Protein AF-A0A968LP96-F1 (afdb_monomer_lite)

Foldseek 3Di:
DDDPPDPCDPVNVVVVVVPDDDQDDDLQDLVSLLVVVVVCVVVVDLEEEAEPPDPLVSLLSNLVSCQVNVVCDDPRHHAAYEDEDDCDQDPVSNVVSVVSNVVRHDPVRYHYDDCLCVDPVLVCLLCVQPVDPVRVVCLFPVNFQAKEWAFEALADCVPVVVVCVSRPQCNPPVVGNVLSSQLSSPFDQFDDDDDDDDDSCDPVSSVVRSVVSVVPDDDQDPVNDLQQDDDDFDDWDDAPNDTDHGDDDPDDDDDHDDDDDDDDPGHHYHYYYYYSDNDGDTDMDGHD

Structure (mmCIF, N/CA/C/O backbone):
data_AF-A0A968LP96-F1
#
_entry.id   AF-A0A968LP96-F1
#
loop_
_atom_site.group_PDB
_atom_site.id
_atom_site.type_symbol
_atom_site.label_atom_id
_atom_site.label_alt_id
_atom_site.label_comp_id
_atom_site.label_asym_id
_atom_site.label_entity_id
_atom_site.label_seq_id
_atom_site.pdbx_PDB_ins_code
_atom_site.Cartn_x
_atom_site.Cartn_y
_atom_site.Cartn_z
_atom_site.occupancy
_atom_site.B_iso_or_equiv
_atom_site.auth_seq_id
_atom_site.auth_comp_id
_atom_site.auth_asym_id
_atom_site.auth_atom_id
_atom_site.pdbx_PDB_model_num
ATOM 1 N N . MET A 1 1 ? 4.519 -20.368 3.847 1.00 37.91 1 MET A N 1
ATOM 2 C CA . MET A 1 1 ? 3.596 -21.287 4.554 1.00 37.91 1 MET A CA 1
ATOM 3 C C . MET A 1 1 ? 2.823 -22.065 3.505 1.00 37.91 1 MET A C 1
ATOM 5 O O . MET A 1 1 ? 2.395 -21.424 2.551 1.00 37.91 1 MET A O 1
ATOM 9 N N . PRO A 1 2 ? 2.669 -23.393 3.615 1.00 41.22 2 PRO A N 1
ATOM 10 C CA . PRO A 1 2 ? 1.796 -24.120 2.701 1.00 41.22 2 PRO A CA 1
ATOM 11 C C . PRO A 1 2 ? 0.366 -23.595 2.875 1.00 41.22 2 PRO A C 1
ATOM 13 O O . PRO A 1 2 ? -0.134 -23.517 3.996 1.00 41.22 2 PRO A O 1
ATOM 16 N N . THR A 1 3 ? -0.275 -23.187 1.781 1.00 50.75 3 THR A N 1
ATOM 17 C CA . THR A 1 3 ? -1.728 -22.988 1.746 1.00 50.75 3 THR A CA 1
ATOM 18 C C . THR A 1 3 ? -2.387 -24.278 2.224 1.00 50.75 3 THR A C 1
ATOM 20 O O . THR A 1 3 ? -2.044 -25.329 1.676 1.00 50.75 3 THR A O 1
ATOM 23 N N . PRO A 1 4 ? -3.296 -24.240 3.213 1.00 57.41 4 PRO A N 1
ATOM 24 C CA . PRO A 1 4 ? -4.050 -25.423 3.596 1.00 57.41 4 PRO A CA 1
ATOM 25 C C . PRO A 1 4 ? -4.780 -25.944 2.356 1.00 57.41 4 PRO A C 1
ATOM 27 O O . PRO A 1 4 ? -5.625 -25.259 1.788 1.00 57.41 4 PRO A O 1
ATOM 30 N N . THR A 1 5 ? -4.382 -27.120 1.878 1.00 59.44 5 THR A N 1
ATOM 31 C CA . THR A 1 5 ? -5.016 -27.819 0.750 1.00 59.44 5 THR A CA 1
ATOM 32 C C . THR A 1 5 ? -6.184 -28.689 1.201 1.00 59.44 5 THR A C 1
ATOM 34 O O . THR A 1 5 ? -6.841 -29.311 0.369 1.00 59.44 5 THR A O 1
ATOM 37 N N . SER A 1 6 ? -6.428 -28.765 2.509 1.00 68.94 6 SER A N 1
ATOM 38 C CA . SER A 1 6 ? -7.567 -29.477 3.072 1.00 68.94 6 SER A CA 1
ATOM 39 C C . SER A 1 6 ? -8.850 -28.690 2.790 1.00 68.94 6 SER A C 1
ATOM 41 O O . SER A 1 6 ? -8.848 -27.466 2.956 1.00 68.94 6 SER A O 1
ATOM 43 N N . PRO A 1 7 ? -9.936 -29.349 2.351 1.00 73.88 7 PRO A N 1
ATOM 44 C CA . PRO A 1 7 ? -11.237 -28.700 2.258 1.00 73.88 7 PRO A CA 1
ATOM 45 C C . PRO A 1 7 ? -11.616 -28.117 3.623 1.00 73.88 7 PRO A C 1
ATOM 47 O O . PRO A 1 7 ? -11.327 -28.718 4.655 1.00 73.88 7 PRO A O 1
ATOM 50 N N . LEU A 1 8 ? -12.218 -26.928 3.610 1.00 76.25 8 LEU A N 1
ATOM 51 C CA . LEU A 1 8 ? -12.694 -26.246 4.812 1.00 76.25 8 LEU A CA 1
ATOM 52 C C . LEU A 1 8 ? -13.736 -27.152 5.478 1.00 76.25 8 LEU A C 1
ATOM 54 O O . LEU A 1 8 ? -14.782 -27.413 4.885 1.00 76.25 8 LEU A O 1
ATOM 58 N N . GLU A 1 9 ? -13.420 -27.690 6.654 1.00 86.81 9 GLU A N 1
ATOM 59 C CA . GLU A 1 9 ? -14.331 -28.577 7.373 1.00 86.81 9 GLU A CA 1
ATOM 60 C C . GLU A 1 9 ? -15.517 -27.771 7.923 1.00 86.81 9 GLU A C 1
ATOM 62 O O . GLU A 1 9 ? -15.365 -26.615 8.330 1.00 86.81 9 GLU A O 1
ATOM 67 N N . ASP A 1 10 ? -16.705 -28.377 7.986 1.00 88.06 10 ASP A N 1
ATOM 68 C CA . ASP A 1 10 ? -17.911 -27.697 8.482 1.00 88.06 10 ASP A CA 1
ATOM 69 C C . ASP A 1 10 ? -17.725 -27.169 9.916 1.00 88.06 10 ASP A C 1
ATOM 71 O O . ASP A 1 10 ? -18.209 -26.091 10.263 1.00 88.06 10 ASP A O 1
ATOM 75 N N . ALA A 1 11 ? -16.967 -27.893 10.746 1.00 90.06 11 ALA A N 1
ATOM 76 C CA . ALA A 1 11 ? -16.632 -27.475 12.104 1.00 90.06 11 ALA A CA 1
ATOM 77 C C . ALA A 1 11 ? -15.765 -26.202 12.132 1.00 90.06 11 ALA A C 1
ATOM 79 O O . ALA A 1 11 ? -16.018 -25.302 12.940 1.00 90.06 11 ALA A O 1
ATOM 80 N N . ASP A 1 12 ? -14.787 -26.093 11.227 1.00 92.00 12 ASP A N 1
ATOM 81 C CA . ASP A 1 12 ? -13.942 -24.902 11.096 1.00 92.00 12 ASP A CA 1
ATOM 82 C C . ASP A 1 12 ? -14.759 -23.701 10.615 1.00 92.00 12 ASP A C 1
ATOM 84 O O . ASP A 1 12 ? -14.624 -22.595 11.150 1.00 92.00 12 ASP A O 1
ATOM 88 N N . TRP A 1 13 ? -15.660 -23.918 9.651 1.00 91.75 13 TRP A N 1
ATOM 89 C CA . TRP A 1 13 ? -16.566 -22.877 9.174 1.00 91.75 13 TRP A CA 1
ATOM 90 C C . TRP A 1 13 ? -17.523 -22.396 10.267 1.00 91.75 13 TRP A C 1
ATOM 92 O O . TRP A 1 13 ? -17.699 -21.188 10.445 1.00 91.75 13 TRP A O 1
ATOM 102 N N . HIS A 1 14 ? -18.124 -23.306 11.033 1.00 94.50 14 HIS A N 1
ATOM 103 C CA . HIS A 1 14 ? -18.999 -22.938 12.146 1.00 94.50 14 HIS A CA 1
ATOM 104 C C . HIS A 1 14 ? -18.255 -22.145 13.219 1.00 94.50 14 HIS A C 1
ATOM 106 O O . HIS A 1 14 ? -18.754 -21.119 13.686 1.00 94.50 14 HIS A O 1
ATOM 112 N N . ARG A 1 15 ? -17.028 -22.555 13.560 1.00 93.94 15 ARG A N 1
ATOM 113 C CA . ARG A 1 15 ? -16.187 -21.800 14.489 1.00 93.94 15 ARG A CA 1
ATOM 114 C C . ARG A 1 15 ? -15.898 -20.395 13.961 1.00 93.94 15 ARG A C 1
ATOM 116 O O . ARG A 1 15 ? -16.090 -19.435 14.698 1.00 93.94 15 ARG A O 1
ATOM 123 N N . PHE A 1 16 ? -15.473 -20.256 12.707 1.00 93.94 16 PHE A N 1
ATOM 124 C CA . PHE A 1 16 ? -15.159 -18.952 12.115 1.00 93.94 16 PHE A CA 1
ATOM 125 C C . PHE A 1 16 ? -16.386 -18.043 11.991 1.00 93.94 16 PHE A C 1
ATOM 127 O O . PHE A 1 16 ? -16.340 -16.890 12.410 1.00 93.94 16 PHE A O 1
ATOM 134 N N . SER A 1 17 ? -17.492 -18.559 11.457 1.00 95.31 17 SER A N 1
ATOM 135 C CA . SER A 1 17 ? -18.721 -17.783 11.260 1.00 95.31 17 SER A CA 1
ATOM 136 C C . SER A 1 17 ? -19.332 -17.297 12.573 1.00 95.31 17 SER A C 1
ATOM 138 O O . SER A 1 17 ? -19.899 -16.211 12.593 1.00 95.31 17 SER A O 1
ATOM 140 N N . SER A 1 18 ? -19.143 -18.023 13.683 1.00 94.12 18 SER A N 1
ATOM 141 C CA . SER A 1 18 ? -19.569 -17.560 15.012 1.00 94.12 18 SER A CA 1
ATOM 142 C C . SER A 1 18 ? -18.820 -16.317 15.518 1.00 94.12 18 SER A C 1
ATOM 144 O O . SER A 1 18 ? -19.294 -15.649 16.432 1.00 94.12 18 SER A O 1
ATOM 146 N N . LEU A 1 19 ? -17.665 -15.992 14.924 1.00 92.62 19 LEU A N 1
ATOM 147 C CA . LEU A 1 19 ? -16.887 -14.783 15.221 1.00 92.62 19 LEU A CA 1
ATOM 148 C C . LEU A 1 19 ? -17.315 -13.583 14.364 1.00 92.62 19 LEU A C 1
ATOM 150 O O . LEU A 1 19 ? -16.819 -12.476 14.575 1.00 92.62 19 LEU A O 1
ATOM 154 N N . LEU A 1 20 ? -18.178 -13.797 13.367 1.00 94.44 20 LEU A N 1
ATOM 155 C CA . LEU A 1 20 ? -18.646 -12.746 12.474 1.00 94.44 20 LEU A CA 1
ATOM 156 C C . LEU A 1 20 ? -19.886 -12.085 13.061 1.00 94.44 20 LEU A C 1
ATOM 158 O O . LEU A 1 20 ? -20.875 -12.740 13.380 1.00 94.44 20 LEU A O 1
ATOM 162 N N . ASP A 1 21 ? -19.846 -10.764 13.126 1.00 93.38 21 ASP A N 1
ATOM 163 C CA . ASP A 1 21 ? -20.968 -9.945 13.547 1.00 93.38 21 ASP A CA 1
ATOM 164 C C . ASP A 1 21 ? -21.103 -8.759 12.584 1.00 93.38 21 ASP A C 1
ATOM 166 O O . ASP A 1 21 ? -20.123 -8.284 12.004 1.00 93.38 21 ASP A O 1
ATOM 170 N N . TYR A 1 22 ? -22.332 -8.296 12.388 1.00 95.06 22 TYR A N 1
ATOM 171 C CA . TYR A 1 22 ? -22.654 -7.173 11.525 1.00 95.06 22 TYR A CA 1
ATOM 172 C C . TYR A 1 22 ? -23.125 -5.983 12.359 1.00 95.06 22 TYR A C 1
ATOM 174 O O . TYR A 1 22 ? -23.879 -6.106 13.326 1.00 95.06 22 TYR A O 1
ATOM 182 N N . HIS A 1 23 ? -22.676 -4.795 11.977 1.00 93.88 23 HIS A N 1
ATOM 183 C CA . HIS A 1 23 ? -23.134 -3.542 12.554 1.00 93.88 23 HIS A CA 1
ATOM 184 C C . HIS A 1 23 ? -23.410 -2.569 11.413 1.00 93.88 23 HIS A C 1
ATOM 186 O O . HIS A 1 23 ? -22.508 -2.237 10.644 1.00 93.88 23 HIS A O 1
ATOM 192 N N . ALA A 1 24 ? -24.671 -2.163 11.274 1.00 95.31 24 ALA A N 1
ATOM 193 C CA . ALA A 1 24 ? -25.047 -1.123 10.329 1.00 95.31 24 ALA A CA 1
ATOM 194 C C . ALA A 1 24 ? -24.527 0.222 10.844 1.00 95.31 24 ALA A C 1
ATOM 196 O O . ALA A 1 24 ? -24.703 0.532 12.019 1.00 95.31 24 ALA A O 1
ATOM 197 N N . LEU A 1 25 ? -23.886 0.992 9.970 1.00 94.19 25 LEU A N 1
ATOM 198 C CA . LEU A 1 25 ? -23.285 2.274 10.315 1.00 94.19 25 LEU A CA 1
ATOM 199 C C . LEU A 1 25 ? -23.323 3.202 9.101 1.00 94.19 25 LEU A C 1
ATOM 201 O O . LEU A 1 25 ? -22.893 2.812 8.011 1.00 94.19 25 LEU A O 1
ATOM 205 N N . ASP A 1 26 ? -23.807 4.427 9.297 1.00 94.31 26 ASP A N 1
ATOM 206 C CA . ASP A 1 26 ? -23.644 5.528 8.352 1.00 94.31 26 ASP A CA 1
ATOM 207 C C . ASP A 1 26 ? -22.390 6.340 8.711 1.00 94.31 26 ASP A C 1
ATOM 209 O O . ASP A 1 26 ? -22.242 6.853 9.820 1.00 94.31 26 ASP A O 1
ATOM 213 N N . PHE A 1 27 ? -21.474 6.500 7.752 1.00 92.56 27 PHE A N 1
ATOM 214 C CA . PHE A 1 27 ? -20.235 7.254 7.952 1.00 92.56 27 PHE A CA 1
ATOM 215 C C . PHE A 1 27 ? -20.474 8.727 8.326 1.00 92.56 27 PHE A C 1
ATOM 217 O O . PHE A 1 27 ? -19.620 9.345 8.961 1.00 92.56 27 PHE A O 1
ATOM 224 N N . GLY A 1 28 ? -21.616 9.304 7.941 1.00 90.44 28 GLY A N 1
ATOM 225 C CA . GLY A 1 28 ? -21.988 10.677 8.284 1.00 90.44 28 GLY A CA 1
ATOM 226 C C . GLY A 1 28 ? -22.572 10.848 9.689 1.00 90.44 28 GLY A C 1
ATOM 227 O O . GLY A 1 28 ? -22.661 11.979 10.166 1.00 90.44 28 GLY A O 1
ATOM 228 N N . ASN A 1 29 ? -22.955 9.761 10.363 1.00 93.06 29 ASN A N 1
ATOM 229 C CA . ASN A 1 29 ? -23.709 9.801 11.611 1.00 93.06 29 ASN A CA 1
ATOM 230 C C . ASN A 1 29 ? -22.814 9.503 12.825 1.00 93.06 29 ASN A C 1
ATOM 232 O O . ASN A 1 29 ? -22.389 8.371 13.039 1.00 93.06 29 ASN A O 1
ATOM 236 N N . ALA A 1 30 ? -22.550 10.513 13.656 1.00 91.25 30 ALA A N 1
ATOM 237 C CA . ALA A 1 30 ? -21.695 10.356 14.836 1.00 91.25 30 ALA A CA 1
ATOM 238 C C . ALA A 1 30 ? -22.283 9.382 15.876 1.00 91.25 30 ALA A C 1
ATOM 240 O O . ALA A 1 30 ? -21.533 8.667 16.541 1.00 91.25 30 ALA A O 1
ATOM 241 N N . GLN A 1 31 ? -23.613 9.315 15.999 1.00 94.69 31 GLN A N 1
ATOM 242 C CA . GLN A 1 31 ? -24.287 8.414 16.935 1.00 94.69 31 GLN A CA 1
ATOM 243 C C . GLN A 1 31 ? -24.038 6.937 16.594 1.00 94.69 31 GLN A C 1
ATOM 245 O O . GLN A 1 31 ? -23.938 6.117 17.508 1.00 94.69 31 GLN A O 1
ATOM 250 N N . ASP A 1 32 ? -23.869 6.603 15.313 1.00 96.19 32 ASP A N 1
ATOM 251 C CA . ASP A 1 32 ? -23.587 5.228 14.889 1.00 96.19 32 ASP A CA 1
ATOM 252 C C . ASP A 1 32 ? -22.179 4.790 15.323 1.00 96.19 32 ASP A C 1
ATOM 254 O O . ASP A 1 32 ? -21.982 3.654 15.748 1.00 96.19 32 ASP A O 1
ATOM 258 N N . PHE A 1 33 ? -21.194 5.697 15.313 1.00 96.00 33 PHE A N 1
ATOM 259 C CA . PHE A 1 33 ? -19.848 5.401 15.822 1.00 96.00 33 PHE A CA 1
ATOM 260 C C . PHE A 1 33 ? -19.813 5.261 17.348 1.00 96.00 33 PHE A C 1
ATOM 262 O O . PHE A 1 33 ? -19.090 4.408 17.865 1.00 96.00 33 PHE A O 1
ATOM 269 N N . ALA A 1 34 ? -20.619 6.038 18.074 1.00 94.56 34 ALA A N 1
ATOM 270 C CA . ALA A 1 34 ? -20.783 5.855 19.514 1.00 94.56 34 ALA A CA 1
ATOM 271 C C . ALA A 1 34 ? -21.418 4.487 19.836 1.00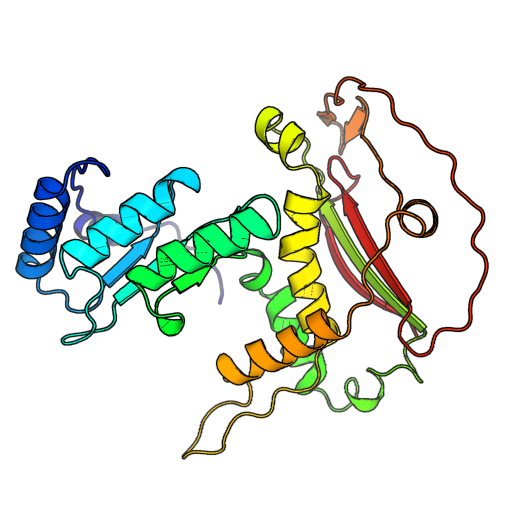 94.56 34 ALA A C 1
ATOM 273 O O . ALA A 1 34 ? -20.969 3.788 20.747 1.00 94.56 34 ALA A O 1
ATOM 274 N N . ALA A 1 35 ? -22.416 4.064 19.052 1.00 95.50 35 ALA A N 1
ATOM 275 C CA . ALA A 1 35 ? -23.015 2.737 19.172 1.00 95.50 35 ALA A CA 1
ATOM 276 C C . ALA A 1 35 ? -22.010 1.617 18.844 1.00 95.50 35 ALA A C 1
ATOM 278 O O . ALA A 1 35 ? -21.946 0.618 19.566 1.00 95.50 35 ALA A O 1
ATOM 279 N N . LEU A 1 36 ? -21.184 1.801 17.806 1.00 95.31 36 LEU A N 1
ATOM 280 C CA . LEU A 1 36 ? -20.093 0.885 17.472 1.00 95.31 36 LEU A CA 1
ATOM 281 C C . LEU A 1 36 ? -19.108 0.744 18.637 1.00 95.31 36 LEU A C 1
ATOM 283 O O . LEU A 1 36 ? -18.755 -0.378 18.995 1.00 95.31 36 LEU A O 1
ATOM 287 N N . ARG A 1 37 ? -18.700 1.856 19.261 1.00 93.69 37 ARG A N 1
ATOM 288 C CA . ARG A 1 37 ? -17.825 1.832 20.440 1.00 93.69 37 ARG A CA 1
ATOM 289 C C . ARG A 1 37 ? -18.426 1.021 21.580 1.00 93.69 37 ARG A C 1
ATOM 291 O O . ARG A 1 37 ? -17.773 0.100 22.061 1.00 93.69 37 ARG A O 1
ATOM 298 N N . GLY A 1 38 ? -19.676 1.299 21.948 1.00 93.75 38 GLY A N 1
ATOM 299 C CA . GLY A 1 38 ? -20.357 0.546 23.004 1.00 93.75 38 GLY A CA 1
ATOM 300 C C . GLY A 1 38 ? -20.425 -0.955 22.703 1.00 93.75 38 GLY A C 1
ATOM 301 O O . GLY A 1 38 ? -20.227 -1.779 23.594 1.00 93.75 38 GLY A O 1
ATOM 302 N N . LYS A 1 39 ? -20.630 -1.330 21.432 1.00 94.06 39 LYS A N 1
ATOM 303 C CA . LYS A 1 39 ? -20.607 -2.733 20.997 1.00 94.06 39 LYS A CA 1
ATOM 304 C C . LYS A 1 39 ? -19.219 -3.365 21.146 1.00 94.06 39 LYS A C 1
ATOM 306 O O . LYS A 1 39 ? -19.119 -4.475 21.661 1.00 94.06 39 LYS A O 1
ATOM 311 N N . LEU A 1 40 ? -18.157 -2.682 20.715 1.00 92.75 40 LEU A N 1
ATOM 312 C CA . LEU A 1 40 ? -16.781 -3.182 20.823 1.00 92.75 40 LEU A CA 1
ATOM 313 C C . LEU A 1 40 ? -16.339 -3.345 22.285 1.00 92.75 40 LEU A C 1
ATOM 315 O O . LEU A 1 40 ? -15.727 -4.357 22.628 1.00 92.75 40 LEU A O 1
ATOM 319 N N . GLU A 1 41 ? -16.696 -2.395 23.149 1.00 90.94 41 GLU A N 1
ATOM 320 C CA . GLU A 1 41 ? -16.421 -2.457 24.589 1.00 90.94 41 GLU A CA 1
ATOM 321 C C . GLU A 1 41 ? -17.187 -3.606 25.263 1.00 90.94 41 GLU A C 1
ATOM 323 O O . GLU A 1 41 ? -16.606 -4.346 26.055 1.00 90.94 41 GLU A O 1
ATOM 328 N N . ALA A 1 42 ? -18.456 -3.827 24.899 1.00 93.31 42 ALA A N 1
ATOM 329 C CA . ALA A 1 42 ? -19.253 -4.944 25.414 1.00 93.31 42 ALA A CA 1
ATOM 330 C C . ALA A 1 42 ? -18.693 -6.323 25.017 1.00 93.31 42 ALA A C 1
ATOM 332 O O . ALA A 1 42 ? -18.854 -7.290 25.761 1.00 93.31 42 ALA A O 1
ATOM 333 N N . LEU A 1 43 ? -18.015 -6.416 23.867 1.00 91.19 43 LEU A N 1
ATOM 334 C CA . LEU A 1 43 ? -17.300 -7.625 23.444 1.00 91.19 43 LEU A CA 1
ATOM 335 C C . LEU A 1 43 ? -15.983 -7.845 24.213 1.00 91.19 43 LEU A C 1
ATOM 337 O O . LEU A 1 43 ? -15.429 -8.941 24.166 1.00 91.19 43 LEU A O 1
ATOM 341 N N . GLY A 1 44 ? -15.474 -6.830 24.920 1.00 89.19 44 GLY A N 1
ATOM 342 C CA . GLY A 1 44 ? -14.281 -6.927 25.764 1.00 89.19 44 GLY A CA 1
ATOM 343 C C . GLY A 1 44 ? -12.947 -6.965 25.008 1.00 89.19 44 GLY A C 1
ATOM 344 O O . GLY A 1 44 ? -11.919 -7.296 25.600 1.00 89.19 44 GLY A O 1
ATOM 345 N N . PHE A 1 45 ? -12.927 -6.639 23.712 1.00 85.75 45 PHE A N 1
ATOM 346 C CA . PHE A 1 45 ? -11.690 -6.596 22.929 1.00 85.75 45 PHE A CA 1
ATOM 347 C C . PHE A 1 45 ? -10.968 -5.261 23.108 1.00 85.75 45 PHE A C 1
ATOM 349 O O . PHE A 1 45 ? -11.538 -4.207 22.848 1.00 85.75 45 PHE A O 1
ATOM 356 N N . GLN A 1 46 ? -9.689 -5.319 23.482 1.00 87.50 46 GLN A N 1
ATOM 357 C CA . GLN A 1 46 ? -8.843 -4.136 23.692 1.00 87.50 46 GLN A CA 1
ATOM 358 C C . GLN A 1 46 ? -8.032 -3.725 22.456 1.00 87.50 46 GLN A C 1
ATOM 360 O O . GLN A 1 46 ? -7.536 -2.608 22.393 1.00 87.50 46 GLN A O 1
ATOM 365 N N . ASN A 1 47 ? -7.869 -4.631 21.487 1.00 94.38 47 ASN A N 1
ATOM 366 C CA . ASN A 1 47 ? -7.112 -4.374 20.266 1.00 94.38 47 ASN A CA 1
ATOM 367 C C . ASN A 1 47 ? -8.065 -4.244 19.082 1.00 94.38 47 ASN A C 1
ATOM 369 O O . ASN A 1 47 ? -8.807 -5.189 18.793 1.00 94.38 47 ASN A O 1
ATOM 373 N N . TRP A 1 48 ? -8.003 -3.125 18.364 1.00 94.88 48 TRP A N 1
ATOM 374 C CA . TRP A 1 48 ? -8.883 -2.856 17.230 1.00 94.88 48 TRP A CA 1
ATOM 375 C C . TRP A 1 48 ? -8.101 -2.688 15.928 1.00 94.88 48 TRP A C 1
ATOM 377 O O . TRP A 1 48 ? -7.086 -1.992 15.848 1.00 94.88 48 TRP A O 1
ATOM 387 N N . LEU A 1 49 ? -8.600 -3.341 14.879 1.00 96.62 49 LEU A N 1
ATOM 388 C CA . LEU A 1 49 ? -8.080 -3.233 13.522 1.00 96.62 49 LEU A CA 1
ATOM 389 C C . LEU A 1 49 ? -9.219 -2.861 12.575 1.00 96.62 49 LEU A C 1
ATOM 391 O O . LEU A 1 49 ? -10.062 -3.691 12.241 1.00 96.62 49 LEU A O 1
ATOM 395 N N . PHE A 1 50 ? -9.221 -1.616 12.113 1.00 96.75 50 PHE A N 1
ATOM 396 C CA . PHE A 1 50 ? -10.219 -1.106 11.182 1.00 96.75 50 PHE A CA 1
ATOM 397 C C . PHE A 1 50 ? -9.734 -1.283 9.744 1.00 96.75 50 PHE A C 1
ATOM 399 O O . PHE A 1 50 ? -8.798 -0.612 9.322 1.00 96.75 50 PHE A O 1
ATOM 406 N N . TYR A 1 51 ? -10.363 -2.171 8.973 1.00 97.06 51 TYR A N 1
ATOM 407 C CA . TYR A 1 51 ? -10.065 -2.332 7.547 1.00 97.06 51 TYR A CA 1
ATOM 408 C C . TYR A 1 51 ? -11.032 -1.507 6.693 1.00 97.06 51 TYR A C 1
ATOM 410 O O . TYR A 1 51 ? -12.190 -1.876 6.496 1.00 97.06 51 TYR A O 1
ATOM 418 N N . CYS A 1 52 ? -10.553 -0.402 6.128 1.00 94.12 52 CYS A N 1
ATOM 419 C CA . CYS A 1 52 ? -11.348 0.496 5.298 1.00 94.12 52 CYS A CA 1
ATOM 420 C C . CYS A 1 52 ? -11.409 0.012 3.843 1.00 94.12 52 CYS A C 1
ATOM 422 O O . CYS A 1 52 ? -10.737 0.549 2.961 1.00 94.12 52 CYS A O 1
ATOM 424 N N . SER A 1 53 ? -12.263 -0.981 3.581 1.00 92.56 53 SER A N 1
ATOM 425 C CA . SER A 1 53 ? -12.575 -1.457 2.223 1.00 92.56 53 SER A CA 1
ATOM 426 C C . SER A 1 53 ? -13.667 -0.598 1.565 1.00 92.56 53 SER A C 1
ATOM 428 O O . SER A 1 53 ? -14.733 -1.076 1.181 1.00 92.56 53 SER A O 1
ATOM 430 N N . VAL A 1 54 ? -13.428 0.714 1.501 1.00 91.38 54 VAL A N 1
ATOM 431 C CA . VAL A 1 54 ? -14.374 1.726 0.999 1.00 91.38 54 VAL A CA 1
ATOM 432 C C . VAL A 1 54 ? -13.694 2.650 -0.018 1.00 91.38 54 VAL A C 1
ATOM 434 O O . VAL A 1 54 ? -12.463 2.666 -0.100 1.00 91.38 54 VAL A O 1
ATOM 437 N N . PRO A 1 55 ? -14.449 3.447 -0.801 1.00 88.31 55 PRO A N 1
ATOM 438 C CA . PRO A 1 55 ? -13.849 4.430 -1.694 1.00 88.31 55 PRO A CA 1
ATOM 439 C C . PRO A 1 55 ? -12.954 5.442 -0.944 1.00 88.31 55 PRO A C 1
ATOM 441 O O . PRO A 1 55 ? -13.329 5.899 0.137 1.00 88.31 55 PRO A O 1
ATOM 444 N N . PRO A 1 56 ? -11.821 5.883 -1.526 1.00 85.06 56 PRO A N 1
ATOM 445 C CA . PRO A 1 56 ? -10.852 6.752 -0.843 1.00 85.06 56 PRO A CA 1
ATOM 446 C C . PRO A 1 56 ? -11.395 8.101 -0.372 1.00 85.06 56 PRO A C 1
ATOM 448 O O . PRO A 1 56 ? -10.891 8.667 0.594 1.00 85.06 56 PRO A O 1
ATOM 451 N N . SER A 1 57 ? -12.429 8.624 -1.038 1.00 86.56 57 SER A N 1
ATOM 452 C CA . SER A 1 57 ? -13.099 9.871 -0.647 1.00 86.56 57 SER A CA 1
ATOM 453 C C . SER A 1 57 ? -13.738 9.795 0.741 1.00 86.56 57 SER A C 1
ATOM 455 O O . SER A 1 57 ? -14.014 10.828 1.339 1.00 86.56 57 SER A O 1
ATOM 457 N N . VAL A 1 58 ? -13.976 8.583 1.246 1.00 92.00 58 VAL A N 1
ATOM 458 C CA . VAL A 1 58 ? -14.631 8.324 2.530 1.00 92.00 58 VAL A CA 1
ATOM 459 C C . VAL A 1 58 ? -13.614 8.207 3.672 1.00 92.00 58 VAL A C 1
ATOM 46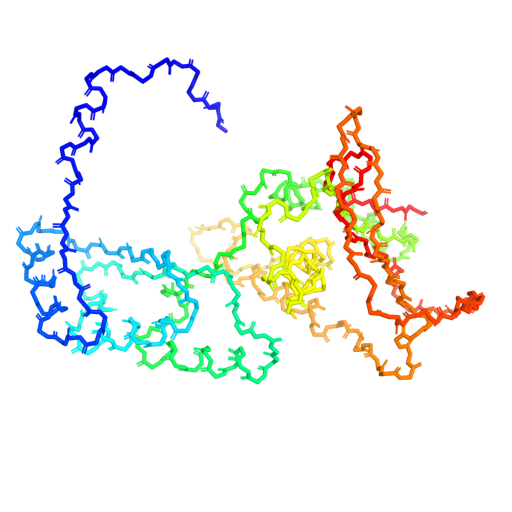1 O O . VAL A 1 58 ? -13.983 8.382 4.831 1.00 92.00 58 VAL A O 1
ATOM 464 N N . PHE A 1 59 ? -12.325 7.976 3.382 1.00 92.62 59 PHE A N 1
ATOM 465 C CA . PHE A 1 59 ? -11.305 7.793 4.423 1.00 92.62 59 PHE A CA 1
ATOM 466 C C . PHE A 1 59 ? -11.242 8.951 5.428 1.00 92.62 59 PHE A C 1
ATOM 468 O O . PHE A 1 59 ? -11.275 8.645 6.618 1.00 92.62 59 PHE A O 1
ATOM 475 N N . PRO A 1 60 ? -11.228 10.242 5.019 1.00 93.50 60 PRO A N 1
ATOM 476 C CA . PRO A 1 60 ? -11.174 11.346 5.978 1.00 93.50 60 PRO A CA 1
ATOM 477 C C . PRO A 1 60 ? -12.364 11.357 6.941 1.00 93.50 60 PRO A C 1
ATOM 479 O O . PRO A 1 60 ? -12.192 11.629 8.126 1.00 93.50 60 PRO A O 1
ATOM 482 N N . VAL A 1 61 ? -13.559 11.020 6.439 1.00 95.06 61 VAL A N 1
ATOM 483 C CA . VAL A 1 61 ? -14.791 10.961 7.238 1.00 95.06 61 VAL A CA 1
ATOM 484 C C . VAL A 1 61 ? -14.682 9.853 8.279 1.00 95.06 61 VAL A C 1
ATOM 486 O O . VAL A 1 61 ? -14.882 10.108 9.461 1.00 95.06 61 VAL A O 1
ATOM 489 N N . ILE A 1 62 ? -14.286 8.645 7.864 1.00 95.62 62 ILE A N 1
ATOM 490 C CA . ILE A 1 62 ? -14.120 7.512 8.782 1.00 95.62 62 ILE A CA 1
ATOM 491 C C . ILE A 1 62 ? -13.045 7.812 9.825 1.00 95.62 62 ILE A C 1
ATOM 493 O O . ILE A 1 62 ? -13.292 7.619 11.010 1.00 95.62 62 ILE A O 1
ATOM 497 N N . THR A 1 63 ? -11.871 8.314 9.426 1.00 95.75 63 THR A N 1
ATOM 498 C CA . THR A 1 63 ? -10.799 8.597 10.390 1.00 95.75 63 THR A CA 1
ATOM 499 C C . THR A 1 63 ? -11.198 9.663 11.399 1.00 95.75 63 THR A C 1
ATOM 501 O O . THR A 1 63 ? -10.908 9.503 12.582 1.00 95.75 63 THR A O 1
ATOM 504 N N . ALA A 1 64 ? -11.896 10.712 10.951 1.00 95.56 64 ALA A N 1
ATOM 505 C CA . ALA A 1 64 ? -12.372 11.772 11.828 1.00 95.56 64 ALA A CA 1
ATOM 506 C C . ALA A 1 64 ? -13.428 11.259 12.814 1.00 95.56 64 ALA A C 1
ATOM 508 O O . ALA A 1 64 ? -13.353 11.576 13.996 1.00 95.56 64 ALA A O 1
ATOM 509 N N . GLN A 1 65 ? -14.376 10.437 12.353 1.00 96.44 65 GLN A N 1
ATOM 510 C CA . GLN A 1 65 ? -15.410 9.862 13.214 1.00 96.44 65 GLN A CA 1
ATOM 511 C C . GLN A 1 65 ? -14.839 8.866 14.224 1.00 96.44 65 GLN A C 1
ATOM 513 O O . GLN A 1 65 ? -15.204 8.917 15.397 1.00 96.44 65 GLN A O 1
ATOM 518 N N . LEU A 1 66 ? -13.909 7.999 13.805 1.00 95.81 66 LEU A N 1
ATOM 519 C CA . LEU A 1 66 ? -13.202 7.104 14.723 1.00 95.81 66 LEU A CA 1
ATOM 520 C C . LEU A 1 66 ? -12.466 7.916 15.798 1.00 95.81 66 LEU A C 1
ATOM 522 O O . LEU A 1 66 ? -12.630 7.642 16.982 1.00 95.81 66 LEU A O 1
ATOM 526 N N . GLY A 1 67 ? -11.740 8.964 15.395 1.00 95.44 67 GLY A N 1
ATOM 527 C CA . GLY A 1 67 ? -11.053 9.863 16.323 1.00 95.44 67 GLY A CA 1
ATOM 528 C C . GLY A 1 67 ? -11.992 10.589 17.289 1.00 95.44 67 GLY A C 1
ATOM 529 O O . GLY A 1 67 ? -11.758 10.609 18.491 1.00 95.44 67 GLY A O 1
ATOM 530 N N . ALA A 1 68 ? -13.089 11.155 16.784 1.00 94.94 68 ALA A N 1
ATOM 531 C CA . ALA A 1 68 ? -14.058 11.895 17.594 1.00 94.94 68 ALA A CA 1
ATOM 532 C C . ALA A 1 68 ? -14.773 11.020 18.636 1.00 94.94 68 ALA A C 1
ATOM 534 O O . ALA A 1 68 ? -15.246 11.535 19.646 1.00 94.94 68 ALA A O 1
ATOM 535 N N . ASN A 1 69 ? -14.842 9.707 18.401 1.00 93.81 69 ASN A N 1
ATOM 536 C CA . ASN A 1 69 ? -15.468 8.747 19.305 1.00 93.81 69 ASN A CA 1
ATOM 537 C C . ASN A 1 69 ? -14.452 7.989 20.177 1.00 93.81 69 ASN A C 1
ATOM 539 O O . ASN A 1 69 ? -14.852 7.063 20.879 1.00 93.81 69 ASN A O 1
ATOM 543 N N . GLY A 1 70 ? -13.161 8.348 20.163 1.00 92.81 70 GLY A N 1
ATOM 544 C CA . GLY A 1 70 ? -12.106 7.651 20.921 1.00 92.81 70 GLY A CA 1
ATOM 545 C C . GLY A 1 70 ? -11.844 6.218 20.442 1.00 92.81 70 GLY A C 1
ATOM 546 O O . GLY A 1 70 ? -11.295 5.394 21.163 1.00 92.81 70 GLY A O 1
ATOM 547 N N . LEU A 1 71 ? -12.246 5.894 19.210 1.00 93.69 71 LEU A N 1
ATOM 548 C CA . LEU A 1 71 ? -11.980 4.608 18.556 1.00 93.69 71 LEU A CA 1
ATOM 549 C C . LEU A 1 71 ? -10.583 4.557 17.916 1.00 93.69 71 LEU A C 1
ATOM 551 O O . LEU A 1 71 ? -10.329 3.727 17.050 1.00 93.69 71 LEU A O 1
ATOM 555 N N . ASN A 1 72 ? -9.698 5.476 18.291 1.00 94.88 72 ASN A N 1
ATOM 556 C CA . ASN A 1 72 ? -8.293 5.579 17.895 1.00 94.88 72 ASN A CA 1
ATOM 557 C C . ASN A 1 72 ? -7.342 5.511 19.106 1.00 94.88 72 ASN A C 1
ATOM 559 O O . ASN A 1 72 ? -6.125 5.528 18.905 1.00 94.88 72 ASN A O 1
ATOM 563 N N . ASP A 1 73 ? -7.881 5.461 20.327 1.00 91.25 73 ASP A N 1
ATOM 564 C CA . ASP A 1 73 ? -7.105 5.458 21.564 1.00 91.25 73 ASP A CA 1
ATOM 565 C C . ASP A 1 73 ? -6.318 4.148 21.717 1.00 91.25 73 ASP A C 1
ATOM 567 O O . ASP A 1 73 ? -6.758 3.078 21.283 1.00 91.25 73 ASP A O 1
ATOM 571 N N . GLU A 1 74 ? -5.136 4.238 22.335 1.00 91.25 74 GLU A N 1
ATOM 572 C CA . GLU A 1 74 ? -4.254 3.088 22.590 1.00 91.25 74 GLU A CA 1
ATOM 573 C C . GLU A 1 74 ? -3.988 2.848 24.092 1.00 91.25 74 GLU A C 1
ATOM 575 O O . GLU A 1 74 ? -3.020 2.186 24.459 1.00 91.25 74 GLU A O 1
ATOM 580 N N . GLU A 1 75 ? -4.833 3.382 24.987 1.00 84.00 75 GLU A N 1
ATOM 581 C CA . GLU A 1 75 ? -4.648 3.256 26.447 1.00 84.00 75 GLU A CA 1
ATOM 582 C C . GLU A 1 75 ? -4.799 1.810 26.958 1.00 84.00 75 GLU A C 1
ATOM 584 O O . GLU A 1 75 ? -4.135 1.422 27.918 1.00 84.00 75 GLU A O 1
ATOM 589 N N . GLY A 1 76 ? -5.657 1.005 26.318 1.00 81.69 76 GLY A N 1
ATOM 590 C CA . GLY A 1 76 ? -5.930 -0.388 26.706 1.00 81.69 76 GLY A CA 1
ATOM 591 C C . GLY A 1 76 ? -5.335 -1.454 25.778 1.00 81.69 76 GLY A C 1
ATOM 592 O O . GLY A 1 76 ? -5.215 -2.610 26.176 1.00 81.69 76 GLY A O 1
ATOM 593 N N . GLY A 1 77 ? -4.961 -1.088 24.554 1.00 91.19 77 GLY A N 1
ATOM 594 C CA . GLY A 1 77 ? -4.481 -1.995 23.512 1.00 91.19 77 GLY A CA 1
ATOM 595 C C . GLY A 1 77 ? -4.163 -1.229 22.232 1.00 91.19 77 GLY A C 1
ATOM 596 O O . GLY A 1 77 ? -4.308 -0.014 22.189 1.00 91.19 77 GLY A O 1
ATOM 597 N N . TYR A 1 78 ? -3.688 -1.909 21.188 1.00 94.25 78 TYR A N 1
ATOM 598 C CA . TYR A 1 78 ? -3.361 -1.211 19.944 1.00 94.25 78 TYR A CA 1
ATOM 599 C C . TYR A 1 78 ? -4.617 -0.903 19.136 1.00 94.25 78 TYR A C 1
ATOM 601 O O . TYR A 1 78 ? -5.523 -1.733 19.020 1.00 94.25 78 TYR A O 1
ATOM 609 N N . THR A 1 79 ? -4.585 0.233 18.449 1.00 96.44 79 THR A N 1
ATOM 610 C CA . THR A 1 79 ? -5.621 0.604 17.493 1.00 96.44 79 THR A CA 1
ATOM 611 C C . THR A 1 79 ? -4.986 0.965 16.165 1.00 96.44 79 THR A C 1
ATOM 613 O O . THR A 1 79 ? -4.126 1.838 16.078 1.00 96.44 79 THR A O 1
ATOM 616 N N . ARG A 1 80 ? -5.384 0.261 15.103 1.00 97.06 80 ARG A N 1
ATOM 617 C CA . ARG A 1 80 ? -4.783 0.393 13.772 1.00 97.06 80 ARG A CA 1
ATOM 618 C C . ARG A 1 80 ? -5.848 0.519 12.702 1.00 97.06 80 ARG A C 1
ATOM 620 O O . ARG A 1 80 ? -6.902 -0.106 12.781 1.00 97.06 80 ARG A O 1
ATOM 627 N N . ILE A 1 81 ? -5.531 1.274 11.660 1.00 97.19 81 ILE A N 1
ATOM 628 C CA . ILE A 1 81 ? -6.386 1.458 10.494 1.00 97.19 81 ILE A CA 1
ATOM 629 C C . ILE A 1 81 ? -5.654 1.023 9.227 1.00 97.19 81 ILE A C 1
ATOM 631 O O . ILE A 1 81 ? -4.541 1.466 8.947 1.00 97.19 81 ILE A O 1
ATOM 635 N N . ILE A 1 82 ? -6.290 0.149 8.456 1.00 96.94 82 ILE A N 1
ATOM 636 C CA . ILE A 1 82 ? -5.840 -0.304 7.147 1.00 96.94 82 ILE A CA 1
ATOM 637 C C . ILE A 1 82 ? -6.625 0.451 6.080 1.00 96.94 82 ILE A C 1
ATOM 639 O O . ILE A 1 82 ? -7.853 0.438 6.076 1.00 96.94 82 ILE A O 1
ATOM 643 N N . VAL A 1 83 ? -5.912 1.076 5.151 1.00 95.00 83 VAL A N 1
ATOM 644 C CA . VAL A 1 83 ? -6.490 1.827 4.031 1.00 95.00 83 VAL A CA 1
ATOM 645 C C . VAL A 1 83 ? -5.946 1.304 2.706 1.00 95.00 83 VAL A C 1
ATOM 647 O O . VAL A 1 83 ? -4.779 0.916 2.607 1.00 95.00 83 VAL A O 1
ATOM 650 N N . GLU A 1 84 ? -6.799 1.296 1.685 1.00 92.19 84 GLU A N 1
ATOM 651 C CA . GLU A 1 84 ? -6.487 0.811 0.338 1.00 92.19 84 GLU A CA 1
ATOM 652 C C . GLU A 1 84 ? -6.141 1.940 -0.639 1.00 92.19 84 GLU A C 1
ATOM 654 O O . GLU A 1 84 ? -6.504 3.103 -0.450 1.00 92.19 84 GLU A O 1
ATOM 659 N N . LYS A 1 85 ? -5.452 1.592 -1.731 1.00 87.94 85 LYS A N 1
ATOM 660 C CA . LYS A 1 85 ? -5.183 2.536 -2.828 1.00 87.94 85 LYS A CA 1
ATOM 661 C C . LYS A 1 85 ? -6.488 2.948 -3.545 1.00 87.94 85 LYS A C 1
ATOM 663 O O . LYS A 1 85 ? -7.393 2.123 -3.669 1.00 87.94 85 LYS A O 1
ATOM 668 N N . PRO A 1 86 ? -6.562 4.149 -4.157 1.00 88.75 86 PRO A N 1
ATOM 669 C CA . PRO A 1 86 ? -5.512 5.169 -4.297 1.00 88.75 86 PRO A CA 1
ATOM 670 C C . PRO A 1 86 ? -5.353 6.131 -3.104 1.00 88.75 86 PRO A C 1
ATOM 672 O O . PRO A 1 86 ? -6.325 6.614 -2.534 1.00 88.75 86 PRO A O 1
ATOM 675 N N . PHE A 1 87 ? -4.101 6.507 -2.818 1.00 89.88 87 PHE A N 1
ATOM 676 C CA . PHE A 1 87 ? -3.727 7.507 -1.806 1.00 89.88 87 PHE A CA 1
ATOM 677 C C . PHE A 1 87 ? -3.592 8.898 -2.426 1.00 89.88 87 PHE A C 1
ATOM 679 O O . PHE A 1 87 ? -2.492 9.433 -2.572 1.00 89.88 87 PHE A O 1
ATOM 686 N N . GLY A 1 88 ? -4.724 9.457 -2.849 1.00 89.81 88 GLY A N 1
ATOM 687 C CA . GLY A 1 88 ? -4.748 10.645 -3.697 1.00 89.81 88 GLY A CA 1
ATOM 688 C C . GLY A 1 88 ? -4.405 10.333 -5.158 1.00 89.81 88 GLY A C 1
ATOM 689 O O . GLY A 1 88 ? -4.027 9.220 -5.527 1.00 89.81 88 GLY A O 1
ATOM 690 N N . VAL A 1 89 ? -4.571 11.333 -6.021 1.00 89.88 89 VAL A N 1
ATOM 691 C CA . VAL A 1 89 ? -4.376 11.217 -7.483 1.00 89.88 89 VAL A CA 1
ATOM 692 C C . VAL A 1 89 ? -3.183 12.033 -7.991 1.00 89.88 89 VAL A C 1
ATOM 694 O O . VAL A 1 89 ? -2.780 11.921 -9.154 1.00 89.88 89 VAL A O 1
ATOM 697 N N . ASN A 1 90 ? -2.621 12.864 -7.115 1.00 91.94 90 ASN A N 1
ATOM 698 C CA . ASN A 1 90 ? -1.442 13.697 -7.313 1.00 91.94 90 ASN A CA 1
ATOM 699 C C . ASN A 1 90 ? -0.808 14.023 -5.943 1.00 91.94 90 ASN A C 1
ATOM 701 O O . ASN A 1 90 ? -1.336 13.644 -4.900 1.00 91.94 90 ASN A O 1
ATOM 705 N N . LEU A 1 91 ? 0.320 14.738 -5.944 1.00 93.06 91 LEU A N 1
ATOM 706 C CA . LEU A 1 91 ? 1.044 15.085 -4.715 1.00 93.06 91 LEU A CA 1
ATOM 707 C C . LEU A 1 91 ? 0.205 15.911 -3.725 1.00 93.06 91 LEU A C 1
ATOM 709 O O . LEU A 1 91 ? 0.287 15.683 -2.523 1.00 93.06 91 LEU A O 1
ATOM 713 N N . GLU A 1 92 ? -0.576 16.869 -4.221 1.00 96.50 92 GLU A N 1
ATOM 714 C CA . GLU A 1 92 ? -1.387 17.769 -3.395 1.00 96.50 92 GLU A CA 1
ATOM 715 C C . GLU A 1 92 ? -2.492 17.006 -2.658 1.00 96.50 92 GLU A C 1
ATOM 717 O O . GLU A 1 92 ? -2.563 17.043 -1.434 1.00 96.50 92 GLU A O 1
ATOM 722 N N . THR A 1 93 ? -3.288 16.230 -3.394 1.00 94.38 93 THR A N 1
ATOM 723 C CA . THR A 1 93 ? -4.370 15.404 -2.835 1.00 94.38 93 THR A CA 1
ATOM 724 C C . THR A 1 93 ? -3.846 14.311 -1.906 1.00 94.38 93 THR A C 1
ATOM 726 O O . THR A 1 93 ? -4.466 14.042 -0.881 1.00 94.38 93 THR A O 1
ATOM 729 N N . ALA A 1 94 ? -2.686 13.718 -2.210 1.00 93.94 94 ALA A N 1
ATOM 730 C CA . ALA A 1 94 ? -2.039 12.750 -1.328 1.00 93.94 94 ALA A CA 1
ATOM 731 C C . ALA A 1 94 ? -1.609 13.390 0.001 1.00 93.94 94 ALA A C 1
ATOM 733 O O . ALA A 1 94 ? -1.832 12.812 1.062 1.00 93.94 94 ALA A O 1
ATOM 734 N N . ARG A 1 95 ? -1.026 14.598 -0.041 1.00 95.94 95 ARG A N 1
ATOM 735 C CA . ARG A 1 95 ? -0.658 15.355 1.165 1.00 95.94 95 ARG A CA 1
ATOM 736 C C . ARG A 1 95 ? -1.883 15.747 1.979 1.00 95.94 95 ARG A C 1
ATOM 738 O O . ARG A 1 95 ? -1.862 15.546 3.185 1.00 95.94 95 ARG A O 1
ATOM 745 N N . ALA A 1 96 ? -2.932 16.246 1.328 1.00 95.50 96 ALA A N 1
ATOM 746 C CA . ALA A 1 96 ? -4.179 16.606 1.992 1.00 95.50 96 ALA A CA 1
ATOM 747 C C . ALA A 1 96 ? -4.790 15.398 2.717 1.00 95.50 96 ALA A C 1
ATOM 749 O O . ALA A 1 96 ? -5.026 15.471 3.917 1.00 95.50 96 ALA A O 1
ATOM 750 N N . LEU A 1 97 ? -4.938 14.258 2.029 1.00 94.50 97 LEU A N 1
ATOM 751 C CA . LEU A 1 97 ? -5.423 13.017 2.641 1.00 94.50 97 LEU A CA 1
ATOM 752 C C . LEU A 1 97 ? -4.549 12.594 3.830 1.00 94.50 97 LEU A C 1
ATOM 754 O O . LEU A 1 97 ? -5.070 12.252 4.886 1.00 94.50 97 LEU A O 1
ATOM 758 N N . ASN A 1 98 ? -3.224 12.650 3.674 1.00 95.12 98 ASN A N 1
ATOM 759 C CA . ASN A 1 98 ? -2.297 12.295 4.742 1.00 95.12 98 ASN A CA 1
ATOM 760 C C . ASN A 1 98 ? -2.461 13.198 5.973 1.00 95.12 98 ASN A C 1
ATOM 762 O O . ASN A 1 98 ? -2.503 12.708 7.096 1.00 95.12 98 ASN A O 1
ATOM 766 N N . THR A 1 99 ? -2.571 14.510 5.763 1.00 96.38 99 THR A N 1
ATOM 767 C CA . THR A 1 99 ? -2.805 15.483 6.833 1.00 96.38 99 THR A CA 1
ATOM 768 C C . THR A 1 99 ? -4.134 15.234 7.537 1.00 96.38 99 THR A C 1
ATOM 770 O O . THR A 1 99 ? -4.159 15.258 8.762 1.00 96.38 99 THR A O 1
ATOM 773 N N . GLU A 1 100 ? -5.213 14.960 6.800 1.00 94.88 100 GLU A N 1
ATOM 774 C CA . GLU A 1 100 ? -6.523 14.668 7.394 1.00 94.88 100 GLU A CA 1
ATOM 775 C C . GLU A 1 100 ? -6.494 13.413 8.269 1.00 94.88 100 GLU A C 1
ATOM 777 O O . GLU A 1 100 ? -6.943 13.458 9.410 1.00 94.88 100 GLU A O 1
ATOM 782 N N . MET A 1 101 ? -5.897 12.319 7.787 1.00 95.06 101 MET A N 1
ATOM 783 C CA . MET A 1 101 ? -5.774 11.093 8.582 1.00 95.06 101 MET A CA 1
ATOM 784 C C . MET A 1 101 ? -4.969 11.318 9.870 1.00 95.06 101 MET A C 1
ATOM 786 O O . MET A 1 101 ? -5.329 10.797 10.926 1.00 95.06 101 MET A O 1
ATOM 790 N N . HIS A 1 102 ? -3.911 12.133 9.804 1.00 97.00 102 HIS A N 1
ATOM 791 C CA . HIS A 1 102 ? -3.065 12.437 10.959 1.00 97.00 102 HIS A CA 1
ATOM 792 C C . HIS A 1 102 ? -3.698 13.335 12.018 1.00 97.00 102 HIS A C 1
ATOM 794 O O . HIS A 1 102 ? -3.135 13.466 13.102 1.00 97.00 102 HIS A O 1
ATOM 800 N N . LYS A 1 103 ? -4.866 13.928 11.754 1.00 96.69 103 LYS A N 1
ATOM 801 C CA . LYS A 1 103 ? -5.626 14.618 12.805 1.00 96.69 103 LYS A CA 1
ATOM 802 C C . LYS A 1 103 ? -6.132 13.651 13.873 1.00 96.69 103 LYS A C 1
ATOM 804 O O . LYS A 1 103 ? -6.332 14.071 15.006 1.00 96.69 103 LYS A O 1
ATOM 809 N N . SER A 1 104 ? -6.336 12.384 13.509 1.00 96.38 104 SER A N 1
ATOM 810 C CA . SER A 1 104 ? -6.912 11.365 14.393 1.00 96.38 104 SER A CA 1
ATOM 811 C C . SER A 1 104 ? -5.982 10.176 14.630 1.00 96.38 104 SER A C 1
ATOM 813 O O . SER A 1 104 ? -6.077 9.547 15.672 1.00 96.38 104 SER A O 1
ATOM 815 N N . PHE A 1 105 ? -5.069 9.859 13.710 1.00 97.19 105 PHE A N 1
ATOM 816 C CA . PHE A 1 105 ? -4.198 8.686 13.831 1.00 97.19 105 PHE A CA 1
ATOM 817 C C . PHE A 1 105 ? -2.713 9.047 13.758 1.00 97.19 105 PHE A C 1
ATOM 819 O O . PHE A 1 105 ? -2.264 9.806 12.894 1.00 97.19 105 PHE A O 1
ATOM 826 N N . GLN A 1 106 ? -1.911 8.430 14.621 1.00 95.94 106 GLN A N 1
ATOM 827 C CA . GLN A 1 106 ? -0.455 8.485 14.522 1.00 95.94 106 GLN A CA 1
ATOM 828 C C . GLN A 1 106 ? 0.040 7.650 13.331 1.00 95.94 106 GLN A C 1
ATOM 830 O O . GLN A 1 106 ? -0.610 6.701 12.896 1.00 95.94 106 GLN A O 1
ATOM 835 N N . GLU A 1 107 ? 1.229 7.955 12.805 1.00 94.56 107 GLU A N 1
ATOM 836 C CA . GLU A 1 107 ? 1.795 7.212 11.662 1.00 94.56 107 GLU A CA 1
ATOM 837 C C . GLU A 1 107 ? 2.016 5.718 11.959 1.00 94.56 107 GLU A C 1
ATOM 839 O O . GLU A 1 107 ? 1.931 4.896 11.053 1.00 94.56 107 GLU A O 1
ATOM 844 N N . SER A 1 108 ? 2.257 5.340 13.217 1.00 93.38 108 SER A N 1
ATOM 845 C CA . SER A 1 108 ? 2.349 3.938 13.661 1.00 93.38 108 SER A CA 1
ATOM 846 C C . SER A 1 108 ? 1.026 3.170 13.558 1.00 93.38 108 SER A C 1
ATOM 848 O O . SER A 1 108 ? 1.043 1.941 13.457 1.00 93.38 108 SER A O 1
ATOM 850 N N . GLN A 1 109 ? -0.105 3.878 13.566 1.00 96.19 109 GLN A N 1
ATOM 851 C CA . GLN A 1 109 ? -1.448 3.303 13.523 1.00 96.19 109 GLN A CA 1
ATOM 852 C C . GLN A 1 109 ? -1.969 3.144 12.088 1.00 96.19 109 GLN A C 1
ATOM 854 O O . GLN A 1 109 ? -2.925 2.404 11.865 1.00 96.19 109 GLN A O 1
ATOM 859 N N . ILE A 1 110 ? -1.353 3.810 11.105 1.00 96.31 110 ILE A N 1
ATOM 860 C CA . ILE A 1 110 ? -1.843 3.863 9.723 1.00 96.31 110 ILE A CA 1
ATOM 861 C C . ILE A 1 110 ? -1.112 2.845 8.840 1.00 96.31 110 ILE A C 1
ATOM 863 O O . ILE A 1 110 ? 0.076 2.966 8.544 1.00 96.31 110 ILE A O 1
ATOM 867 N N . TYR A 1 111 ? -1.862 1.878 8.319 1.00 95.88 111 TYR A N 1
ATOM 868 C CA . TYR A 1 111 ? -1.377 0.810 7.450 1.00 95.88 111 TYR A CA 1
ATOM 869 C C . TYR A 1 111 ? -1.890 1.036 6.027 1.00 95.88 111 TYR A C 1
ATOM 871 O O . TYR A 1 111 ? -3.023 0.712 5.677 1.00 95.88 111 TYR A O 1
ATOM 879 N N . ARG A 1 112 ? -1.030 1.612 5.183 1.00 94.62 112 ARG A N 1
ATOM 880 C CA . ARG A 1 112 ? -1.325 1.870 3.766 1.00 94.62 112 ARG A CA 1
ATOM 881 C C . ARG A 1 112 ? -0.986 0.632 2.943 1.00 94.62 112 ARG A C 1
ATOM 883 O O . ARG A 1 112 ? 0.187 0.266 2.849 1.00 94.62 112 ARG A O 1
ATOM 890 N N . ILE A 1 113 ? -1.993 -0.016 2.359 1.00 93.88 113 ILE A N 1
ATOM 891 C CA . ILE A 1 113 ? -1.792 -1.274 1.639 1.00 93.88 113 ILE A CA 1
ATOM 892 C C . ILE A 1 113 ? -1.192 -1.039 0.256 1.00 93.88 113 ILE A C 1
ATOM 894 O O . ILE A 1 113 ? -1.719 -0.317 -0.591 1.00 93.88 113 ILE A O 1
ATOM 898 N N . ASP A 1 114 ? -0.091 -1.744 0.020 1.00 93.00 114 ASP A N 1
ATOM 899 C CA . ASP A 1 114 ? 0.389 -2.101 -1.302 1.00 93.00 114 ASP A CA 1
ATOM 900 C C . ASP A 1 114 ? 0.534 -3.627 -1.337 1.00 93.00 114 ASP A C 1
ATOM 902 O O . ASP A 1 114 ? 1.479 -4.194 -0.783 1.00 93.00 114 ASP A O 1
ATOM 906 N N . HIS A 1 115 ? -0.416 -4.305 -1.980 1.00 90.38 115 HIS A N 1
ATOM 907 C CA . HIS A 1 115 ? -0.465 -5.767 -1.983 1.00 90.38 115 HIS A CA 1
ATOM 908 C C . HIS A 1 115 ? 0.758 -6.429 -2.651 1.00 90.38 115 HIS A C 1
ATOM 910 O O . HIS A 1 115 ? 0.990 -7.619 -2.437 1.00 90.38 115 HIS A O 1
ATOM 916 N N . PHE A 1 116 ? 1.572 -5.704 -3.437 1.00 89.81 116 PHE A N 1
ATOM 917 C CA . PHE A 1 116 ? 2.818 -6.270 -3.968 1.00 89.81 116 PHE A CA 1
ATOM 918 C C . PHE A 1 116 ? 3.826 -6.547 -2.852 1.00 89.81 116 PHE A C 1
ATOM 920 O O . PHE A 1 116 ? 4.571 -7.517 -2.957 1.00 89.81 116 PHE A O 1
ATOM 927 N N . LEU A 1 117 ? 3.820 -5.765 -1.768 1.00 89.56 117 LEU A N 1
ATOM 928 C CA . LEU A 1 117 ? 4.710 -5.978 -0.620 1.00 89.56 117 LEU A CA 1
ATOM 929 C C . LEU A 1 117 ? 4.390 -7.265 0.161 1.00 89.56 117 LEU A C 1
ATOM 931 O O . LEU A 1 117 ? 5.246 -7.773 0.884 1.00 89.56 117 LEU A O 1
ATOM 935 N N . GLY A 1 118 ? 3.179 -7.810 0.005 1.00 87.81 118 GLY A N 1
ATOM 936 C CA . GLY A 1 118 ? 2.774 -9.090 0.591 1.00 87.81 118 GLY A CA 1
ATOM 937 C C . GLY A 1 118 ? 3.193 -10.316 -0.227 1.00 87.81 118 GLY A C 1
ATOM 938 O O . GLY A 1 118 ? 3.040 -11.439 0.243 1.00 87.81 118 GLY A O 1
ATOM 939 N N . LYS A 1 119 ? 3.711 -10.134 -1.450 1.00 89.25 119 LYS A N 1
ATOM 940 C CA . LYS A 1 119 ? 4.137 -11.253 -2.300 1.00 89.25 119 LYS A CA 1
ATOM 941 C C . LYS A 1 119 ? 5.469 -11.807 -1.802 1.00 89.25 119 LYS A C 1
ATOM 943 O O . LYS A 1 119 ? 6.440 -11.066 -1.669 1.00 89.25 119 LYS A O 1
ATOM 948 N N . GLU A 1 120 ? 5.538 -13.121 -1.618 1.00 86.75 120 GLU A N 1
ATOM 949 C CA . GLU A 1 120 ? 6.736 -13.820 -1.129 1.00 86.75 120 GLU A CA 1
ATOM 950 C C . GLU A 1 120 ? 7.990 -13.483 -1.951 1.00 86.75 120 GLU A C 1
ATOM 952 O O . GLU A 1 120 ? 9.036 -13.144 -1.405 1.00 86.75 120 GLU A O 1
ATOM 957 N N . THR A 1 121 ? 7.873 -13.460 -3.281 1.00 86.75 121 THR A N 1
ATOM 958 C CA . THR A 1 121 ? 8.986 -13.113 -4.178 1.00 86.75 121 THR A CA 1
ATOM 959 C C . THR A 1 121 ? 9.494 -11.683 -3.992 1.00 86.75 121 THR A C 1
ATOM 961 O O . THR A 1 121 ? 10.677 -11.426 -4.204 1.00 86.75 121 THR A O 1
ATOM 964 N N . VAL A 1 122 ? 8.630 -10.755 -3.574 1.00 87.50 122 VAL A N 1
ATOM 965 C CA . VAL A 1 122 ? 8.999 -9.362 -3.294 1.00 87.50 122 VAL A CA 1
ATOM 966 C C . VAL A 1 122 ? 9.732 -9.259 -1.963 1.00 87.50 122 VAL A C 1
ATOM 968 O O . VAL A 1 122 ? 10.750 -8.574 -1.879 1.00 87.50 122 VAL A O 1
ATOM 971 N N . GLN A 1 123 ? 9.271 -9.981 -0.942 1.00 86.44 123 GLN A N 1
ATOM 972 C CA . GLN A 1 123 ? 9.947 -10.045 0.356 1.00 86.44 123 GLN A CA 1
ATOM 973 C C . GLN A 1 123 ? 11.330 -10.706 0.241 1.00 86.44 123 GLN A C 1
ATOM 975 O O . GLN A 1 123 ? 12.298 -10.232 0.839 1.00 86.44 123 GLN A O 1
ATOM 980 N N . ASN A 1 124 ? 11.459 -11.717 -0.624 1.00 88.75 124 ASN A N 1
ATOM 981 C CA . ASN A 1 124 ? 12.719 -12.414 -0.885 1.00 88.75 124 ASN A CA 1
ATOM 982 C C . ASN A 1 124 ? 13.812 -11.533 -1.510 1.00 88.75 124 ASN A C 1
ATOM 984 O O . ASN A 1 124 ? 14.981 -11.906 -1.436 1.00 88.75 124 ASN A O 1
ATOM 988 N N . ILE A 1 125 ? 13.487 -10.355 -2.063 1.00 89.69 125 ILE A N 1
ATOM 989 C CA . ILE A 1 125 ? 14.503 -9.396 -2.536 1.00 89.69 125 ILE A CA 1
ATOM 990 C C . ILE A 1 125 ? 15.452 -9.016 -1.390 1.00 89.69 125 ILE A C 1
ATOM 992 O O . ILE A 1 125 ? 16.660 -8.930 -1.598 1.00 89.69 125 ILE A O 1
ATOM 996 N N . LEU A 1 126 ? 14.930 -8.829 -0.174 1.00 88.00 126 LEU A N 1
ATOM 997 C CA . LEU A 1 126 ? 15.742 -8.447 0.985 1.00 88.00 126 LEU A CA 1
ATOM 998 C C . LEU A 1 126 ? 16.696 -9.565 1.402 1.00 88.00 126 LEU A C 1
ATOM 1000 O O . LEU A 1 126 ? 17.885 -9.318 1.601 1.00 88.00 126 LEU A O 1
ATOM 1004 N N . ALA A 1 127 ? 16.186 -10.796 1.475 1.00 85.56 127 ALA A N 1
ATOM 1005 C CA . ALA A 1 127 ? 16.998 -11.969 1.776 1.00 85.56 127 ALA A CA 1
ATOM 1006 C C . ALA A 1 127 ? 18.080 -12.177 0.704 1.00 85.56 127 ALA A C 1
ATOM 1008 O O . ALA A 1 127 ? 19.252 -12.345 1.031 1.00 85.56 127 ALA A O 1
ATOM 1009 N N . LEU A 1 128 ? 17.718 -12.076 -0.579 1.00 87.75 128 LEU A N 1
ATOM 1010 C CA . LEU A 1 128 ? 18.662 -12.205 -1.689 1.00 87.75 128 LEU A CA 1
ATOM 1011 C C . LEU A 1 128 ? 19.803 -11.185 -1.591 1.00 87.75 128 LEU A C 1
ATOM 1013 O O . LEU A 1 128 ? 20.960 -11.555 -1.762 1.00 87.75 128 LEU A O 1
ATOM 1017 N N . ARG A 1 129 ? 19.487 -9.917 -1.305 1.00 88.25 129 ARG A N 1
ATOM 1018 C CA . ARG A 1 129 ? 20.476 -8.833 -1.302 1.00 88.25 129 ARG A CA 1
ATOM 1019 C C . ARG A 1 129 ? 21.372 -8.827 -0.071 1.00 88.25 129 ARG A C 1
ATOM 1021 O O . ARG A 1 129 ? 22.566 -8.608 -0.217 1.00 88.25 129 ARG A O 1
ATOM 1028 N N . PHE A 1 130 ? 20.811 -9.035 1.118 1.00 85.56 130 PHE A N 1
ATOM 1029 C CA . PHE A 1 130 ? 21.533 -8.764 2.367 1.00 85.56 130 PHE A CA 1
ATOM 1030 C C . PHE A 1 130 ? 21.886 -10.010 3.174 1.00 85.56 130 PHE A C 1
ATOM 1032 O O . PHE A 1 130 ? 22.771 -9.940 4.019 1.00 85.56 130 PHE A O 1
ATOM 1039 N N . ALA A 1 131 ? 21.251 -11.156 2.914 1.00 84.56 131 ALA A N 1
ATOM 1040 C CA . ALA A 1 131 ? 21.619 -12.413 3.572 1.00 84.56 131 ALA A CA 1
ATOM 1041 C C . ALA A 1 131 ? 22.661 -13.223 2.778 1.00 84.56 131 ALA A C 1
ATOM 1043 O O . ALA A 1 131 ? 23.107 -14.268 3.246 1.00 84.56 131 ALA A O 1
ATOM 1044 N N . ASN A 1 132 ? 23.055 -12.765 1.582 1.00 83.56 132 ASN A N 1
ATOM 1045 C CA . ASN A 1 132 ? 23.970 -13.486 0.698 1.00 83.56 132 ASN A CA 1
ATOM 1046 C C . ASN A 1 132 ? 25.256 -12.691 0.455 1.00 83.56 132 ASN A C 1
ATOM 1048 O O . ASN A 1 132 ? 25.255 -11.673 -0.237 1.00 83.56 132 ASN A O 1
ATOM 1052 N N . THR A 1 133 ? 26.377 -13.230 0.933 1.00 83.88 133 THR A N 1
ATOM 1053 C CA . THR A 1 133 ? 27.721 -12.644 0.787 1.00 83.88 133 THR A CA 1
ATOM 1054 C C . THR A 1 133 ? 28.216 -12.575 -0.658 1.00 83.88 133 THR A C 1
ATOM 1056 O O . THR A 1 133 ? 29.132 -11.817 -0.954 1.00 83.88 133 THR A O 1
ATOM 1059 N N . ILE A 1 134 ? 27.621 -13.352 -1.569 1.00 86.69 134 ILE A N 1
ATOM 1060 C CA . ILE A 1 134 ? 27.960 -13.339 -2.999 1.00 86.69 134 ILE A CA 1
ATOM 1061 C C . ILE A 1 134 ? 27.334 -12.129 -3.703 1.00 86.69 134 ILE A C 1
ATOM 1063 O O . ILE A 1 134 ? 27.971 -11.520 -4.559 1.00 86.69 134 ILE A O 1
ATOM 1067 N N . PHE A 1 135 ? 26.081 -11.788 -3.378 1.00 86.06 135 PHE A N 1
ATOM 1068 C CA . PHE A 1 135 ? 25.336 -10.768 -4.118 1.00 86.06 135 PHE A CA 1
ATOM 1069 C C . PHE A 1 135 ? 25.622 -9.354 -3.632 1.00 86.06 135 PHE A C 1
ATOM 1071 O O . PHE A 1 135 ? 25.725 -8.461 -4.469 1.00 86.06 135 PHE A O 1
ATOM 1078 N N . GLU A 1 136 ? 25.778 -9.148 -2.323 1.00 83.12 136 GLU A N 1
ATOM 1079 C CA . GLU A 1 136 ? 25.997 -7.816 -1.745 1.00 83.12 136 GLU A CA 1
ATOM 1080 C C . GLU A 1 136 ? 27.181 -7.065 -2.403 1.00 83.12 136 GLU A C 1
ATOM 1082 O O . GLU A 1 136 ? 26.953 -5.961 -2.912 1.00 83.12 136 GLU A O 1
ATOM 1087 N N . PRO A 1 137 ? 28.376 -7.670 -2.595 1.00 86.38 137 PRO A N 1
ATOM 1088 C CA . PRO A 1 137 ? 29.519 -6.967 -3.186 1.00 86.38 137 PRO A CA 1
ATOM 1089 C C . PRO A 1 137 ? 29.356 -6.664 -4.679 1.00 86.38 137 PRO A C 1
ATOM 1091 O O . PRO A 1 137 ? 30.030 -5.784 -5.220 1.00 86.38 137 PRO A O 1
ATOM 1094 N N . LEU A 1 138 ? 28.477 -7.399 -5.367 1.00 89.75 138 LEU A N 1
ATOM 1095 C CA . LEU A 1 138 ? 28.172 -7.214 -6.787 1.00 89.75 138 LEU A CA 1
ATOM 1096 C C . LEU A 1 138 ? 27.026 -6.220 -6.999 1.00 89.75 138 LEU A C 1
ATOM 1098 O O . LEU A 1 138 ? 26.817 -5.739 -8.109 1.00 89.75 138 LEU A O 1
ATOM 1102 N N . TRP A 1 139 ? 26.282 -5.870 -5.951 1.00 90.44 139 TRP A N 1
ATOM 1103 C CA . TRP A 1 139 ? 25.074 -5.059 -6.046 1.00 90.44 139 TRP A CA 1
ATOM 1104 C C . TRP A 1 139 ? 25.376 -3.554 -6.053 1.00 90.44 139 TRP A C 1
ATOM 1106 O O . TRP A 1 139 ? 24.813 -2.774 -5.289 1.00 90.44 139 TRP A O 1
ATOM 1116 N N . ASN A 1 140 ? 26.279 -3.116 -6.934 1.00 89.25 140 ASN A N 1
ATOM 1117 C CA . ASN A 1 140 ? 26.675 -1.712 -7.067 1.00 89.25 140 ASN A CA 1
ATOM 1118 C C . ASN A 1 140 ? 26.990 -1.328 -8.522 1.00 89.25 140 ASN A C 1
ATOM 1120 O O . ASN A 1 140 ? 27.006 -2.148 -9.437 1.00 89.25 140 ASN A O 1
ATOM 1124 N N . ARG A 1 141 ? 27.228 -0.035 -8.765 1.00 89.00 141 ARG A N 1
ATOM 1125 C CA . ARG A 1 141 ? 27.430 0.529 -10.115 1.00 89.00 141 ARG A CA 1
ATOM 1126 C C . ARG A 1 141 ? 28.663 0.017 -10.869 1.00 89.00 141 ARG A C 1
ATOM 1128 O O . ARG A 1 141 ? 28.787 0.332 -12.048 1.00 89.00 141 ARG A O 1
ATOM 1135 N N . ASN A 1 142 ? 29.595 -0.656 -10.196 1.00 89.69 142 ASN A N 1
ATOM 1136 C CA . ASN A 1 142 ? 30.805 -1.175 -10.833 1.00 89.69 142 ASN A CA 1
ATOM 1137 C C . ASN A 1 142 ? 30.548 -2.522 -11.519 1.00 89.69 142 ASN A C 1
ATOM 1139 O O . ASN A 1 142 ? 31.242 -2.839 -12.479 1.00 89.69 142 ASN A O 1
ATOM 1143 N N . TYR A 1 143 ? 29.552 -3.275 -11.043 1.00 90.88 143 TYR A N 1
ATOM 1144 C CA . TYR A 1 143 ? 29.221 -4.614 -11.538 1.00 90.88 143 TYR A CA 1
ATOM 1145 C C . TYR A 1 143 ? 27.823 -4.710 -12.152 1.00 90.88 143 TYR A C 1
ATOM 1147 O O . TYR A 1 143 ? 27.541 -5.693 -12.819 1.00 90.88 143 TYR A O 1
ATOM 1155 N N . VAL A 1 144 ? 26.951 -3.720 -11.926 1.00 91.75 144 VAL A N 1
ATOM 1156 C CA . VAL A 1 144 ? 25.601 -3.656 -12.503 1.00 91.75 144 VAL A CA 1
ATOM 1157 C C . VAL A 1 144 ? 25.546 -2.582 -13.587 1.00 91.75 144 VAL A C 1
ATOM 1159 O O . VAL A 1 144 ? 25.618 -1.382 -13.294 1.00 91.75 144 VAL A O 1
ATOM 1162 N N . ASP A 1 145 ? 25.335 -3.000 -14.834 1.00 91.06 145 ASP A N 1
ATOM 1163 C CA . ASP A 1 145 ? 25.117 -2.109 -15.972 1.00 91.06 145 ASP A CA 1
ATOM 1164 C C . ASP A 1 145 ? 23.730 -1.446 -15.936 1.00 91.06 145 ASP A C 1
ATOM 1166 O O . ASP A 1 145 ? 23.594 -0.227 -16.140 1.00 91.06 145 ASP A O 1
ATOM 1170 N N . ASN A 1 146 ? 22.680 -2.243 -15.707 1.00 92.62 146 ASN A N 1
ATOM 1171 C CA . ASN A 1 146 ? 21.303 -1.756 -15.663 1.00 92.62 146 ASN A CA 1
ATOM 1172 C C . ASN A 1 146 ? 20.354 -2.640 -14.841 1.00 92.62 146 ASN A C 1
ATOM 1174 O O . ASN A 1 146 ? 20.549 -3.842 -14.702 1.00 92.62 146 ASN A O 1
ATOM 1178 N N . VAL A 1 147 ? 19.286 -2.019 -14.340 1.00 94.12 147 VAL A N 1
ATOM 1179 C CA . VAL A 1 147 ? 18.182 -2.672 -13.631 1.00 94.12 147 VAL A CA 1
ATOM 1180 C C . VAL A 1 147 ? 16.904 -2.500 -14.443 1.00 94.12 147 VAL A C 1
ATOM 1182 O O . VAL A 1 147 ? 16.596 -1.400 -14.916 1.00 94.12 147 VAL A O 1
ATOM 1185 N N . GLN A 1 148 ? 16.144 -3.579 -14.596 1.00 95.38 148 GLN A N 1
ATOM 1186 C CA . GLN A 1 148 ? 14.869 -3.591 -15.303 1.00 95.38 148 GLN A CA 1
ATOM 1187 C C . GLN A 1 148 ? 13.774 -4.105 -14.374 1.00 95.38 148 GLN A C 1
ATOM 1189 O O . GLN A 1 148 ? 13.907 -5.182 -13.803 1.00 95.38 148 GLN A O 1
ATOM 1194 N N . ILE A 1 149 ? 12.688 -3.349 -14.232 1.00 94.94 149 ILE A N 1
ATOM 1195 C CA . ILE A 1 149 ? 11.511 -3.771 -13.469 1.00 94.94 149 ILE A CA 1
ATOM 1196 C C . ILE A 1 149 ? 10.337 -3.840 -14.432 1.00 94.94 149 ILE A C 1
ATOM 1198 O O . ILE A 1 149 ? 9.953 -2.827 -15.020 1.00 94.94 149 ILE A O 1
ATOM 1202 N N . THR A 1 150 ? 9.786 -5.037 -14.606 1.00 92.38 150 THR A N 1
ATOM 1203 C CA . THR A 1 150 ? 8.691 -5.291 -15.544 1.00 92.38 150 THR A CA 1
ATOM 1204 C C . THR A 1 150 ? 7.505 -5.876 -14.808 1.00 92.38 150 THR A C 1
ATOM 1206 O O . THR A 1 150 ? 7.641 -6.890 -14.128 1.00 92.38 150 THR A O 1
ATOM 1209 N N . VAL A 1 151 ? 6.335 -5.267 -14.987 1.00 90.88 151 VAL A N 1
ATOM 1210 C CA . VAL A 1 151 ? 5.058 -5.839 -14.564 1.00 90.88 151 VAL A CA 1
ATOM 1211 C C . VAL A 1 151 ? 4.121 -5.916 -15.765 1.00 90.88 151 VAL A C 1
ATOM 1213 O O . VAL A 1 151 ? 3.712 -4.903 -16.325 1.00 90.88 151 VAL A O 1
ATOM 1216 N N . ALA A 1 152 ? 3.807 -7.129 -16.187 1.00 89.88 152 ALA A N 1
ATOM 1217 C CA . ALA A 1 152 ? 2.924 -7.423 -17.300 1.00 89.88 152 ALA A CA 1
ATOM 1218 C C . ALA A 1 152 ? 1.715 -8.205 -16.785 1.00 89.88 152 ALA A C 1
ATOM 1220 O O . ALA A 1 152 ? 1.874 -9.165 -16.039 1.00 89.88 152 ALA A O 1
ATOM 1221 N N . GLU A 1 153 ? 0.519 -7.819 -17.205 1.00 87.50 153 GLU A N 1
ATOM 1222 C CA . GLU A 1 153 ? -0.726 -8.533 -16.925 1.00 87.50 153 GLU A CA 1
ATOM 1223 C C . GLU A 1 153 ? -1.320 -9.014 -18.248 1.00 87.50 153 GLU A C 1
ATOM 1225 O O . GLU A 1 153 ? -1.369 -8.269 -19.231 1.00 87.50 153 GLU A O 1
ATOM 1230 N N . ASP A 1 154 ? -1.764 -10.267 -18.292 1.00 81.75 154 ASP A N 1
ATOM 1231 C CA . ASP A 1 154 ? -2.460 -10.843 -19.448 1.00 81.75 154 ASP A CA 1
ATOM 1232 C C . ASP A 1 154 ? -3.958 -10.508 -19.472 1.00 81.75 154 ASP A C 1
ATOM 1234 O O . ASP A 1 154 ? -4.621 -10.692 -20.493 1.00 81.75 154 ASP A O 1
ATOM 1238 N N . LEU A 1 155 ? -4.467 -9.932 -18.384 1.00 81.75 155 LEU A N 1
ATOM 1239 C CA . LEU A 1 155 ? -5.828 -9.430 -18.270 1.00 81.75 155 LEU A CA 1
ATOM 1240 C C . LEU A 1 155 ? -5.965 -8.026 -18.882 1.00 81.75 155 LEU A C 1
ATOM 1242 O O . LEU A 1 155 ? -5.035 -7.210 -18.890 1.00 81.75 155 LEU A O 1
ATOM 1246 N N . GLY A 1 156 ? -7.149 -7.756 -19.436 1.00 78.44 156 GLY A N 1
ATOM 1247 C CA . GLY A 1 156 ? -7.518 -6.459 -20.006 1.00 78.44 156 GLY A CA 1
ATOM 1248 C C . GLY A 1 156 ? -8.040 -5.478 -18.948 1.00 78.44 156 GLY A C 1
ATOM 1249 O O . GLY A 1 156 ? -7.527 -5.395 -17.835 1.00 78.44 156 GLY A O 1
ATOM 1250 N N . MET A 1 157 ? -9.075 -4.712 -19.305 1.00 75.56 157 MET A N 1
ATOM 1251 C CA . MET A 1 157 ? -9.724 -3.750 -18.397 1.00 75.56 157 MET A CA 1
ATOM 1252 C C . MET A 1 157 ? -10.836 -4.371 -17.536 1.00 75.56 157 MET A C 1
ATOM 1254 O O . MET A 1 157 ? -11.271 -3.720 -16.598 1.00 75.56 157 MET A O 1
ATOM 1258 N N . GLU A 1 158 ? -11.320 -5.577 -17.865 1.00 71.00 158 GLU A N 1
ATOM 1259 C CA . GLU A 1 158 ? -12.251 -6.396 -17.052 1.00 71.00 158 GLU A CA 1
ATOM 1260 C C . GLU A 1 158 ? -13.379 -5.620 -16.338 1.00 71.00 158 GLU A C 1
ATOM 1262 O O . GLU A 1 158 ? -13.624 -5.786 -15.150 1.00 71.00 158 GLU A O 1
ATOM 1267 N N . GLY A 1 159 ? -14.053 -4.705 -17.044 1.00 68.12 159 GLY A N 1
ATOM 1268 C CA . GLY A 1 159 ? -15.142 -3.895 -16.475 1.00 68.12 159 GLY A CA 1
ATOM 1269 C C . GLY A 1 159 ? -14.701 -2.688 -15.630 1.00 68.12 159 GLY A C 1
ATOM 1270 O O . GLY A 1 159 ? -15.507 -1.801 -15.378 1.00 68.12 159 GLY A O 1
ATOM 1271 N N . ARG A 1 160 ? -13.413 -2.554 -15.295 1.00 70.19 160 ARG A N 1
ATOM 1272 C CA . ARG A 1 160 ? -12.819 -1.410 -14.569 1.00 70.19 160 ARG A CA 1
ATOM 1273 C C . ARG A 1 160 ? -12.402 -0.253 -15.484 1.00 70.19 160 ARG A C 1
ATOM 1275 O O . ARG A 1 160 ? -11.566 0.570 -15.116 1.00 70.19 160 ARG A O 1
ATOM 1282 N N . GLY A 1 161 ? -12.964 -0.189 -16.691 1.00 71.12 161 GLY A N 1
ATOM 1283 C CA . GLY A 1 161 ? -12.514 0.731 -17.736 1.00 71.12 161 GLY A CA 1
ATOM 1284 C C . GLY A 1 161 ? -12.589 2.208 -17.343 1.00 71.12 161 GLY A C 1
ATOM 1285 O O . GLY A 1 161 ? -11.641 2.937 -17.613 1.00 71.12 161 GLY A O 1
ATOM 1286 N N . ALA A 1 162 ? -13.657 2.616 -16.650 1.00 71.44 162 ALA A N 1
ATOM 1287 C CA . ALA A 1 162 ? -13.836 3.996 -16.190 1.00 71.44 162 ALA A CA 1
ATOM 1288 C C . ALA A 1 162 ? -12.754 4.418 -15.178 1.00 71.44 162 ALA A C 1
ATOM 1290 O O . ALA A 1 162 ? -12.126 5.458 -15.339 1.00 71.44 162 ALA A O 1
ATOM 1291 N N . PHE A 1 163 ? -12.454 3.560 -14.196 1.00 71.06 163 PHE A N 1
ATOM 1292 C CA . PHE A 1 163 ? -11.373 3.803 -13.234 1.00 71.06 163 PHE A CA 1
ATOM 1293 C C . PHE A 1 163 ? -10.005 3.917 -13.927 1.00 71.06 163 PHE A C 1
ATOM 1295 O O . PHE A 1 163 ? -9.218 4.816 -13.631 1.00 71.06 163 PHE A O 1
ATOM 1302 N N . TYR A 1 164 ? -9.718 3.025 -14.881 1.00 75.31 164 TYR A N 1
ATOM 1303 C CA . TYR A 1 164 ? -8.454 3.048 -15.622 1.00 75.31 164 TYR A CA 1
ATOM 1304 C C . TYR A 1 164 ? -8.300 4.251 -16.546 1.00 75.31 164 TYR A C 1
ATOM 1306 O O . TYR A 1 164 ? -7.169 4.679 -16.777 1.00 75.31 164 TYR A O 1
ATOM 1314 N N . GLU A 1 165 ? -9.395 4.778 -17.090 1.00 76.00 165 GLU A N 1
ATOM 1315 C CA . GLU A 1 165 ? -9.359 5.961 -17.950 1.00 76.00 165 GLU A CA 1
ATOM 1316 C C . GLU A 1 165 ? -8.869 7.196 -17.183 1.00 76.00 165 GLU A C 1
ATOM 1318 O O . GLU A 1 165 ? -8.082 7.981 -17.715 1.00 76.00 165 GLU A O 1
ATOM 1323 N N . GLU A 1 166 ? -9.242 7.318 -15.909 1.00 76.12 166 GLU A N 1
ATOM 1324 C CA . GLU A 1 166 ? -8.789 8.402 -15.036 1.00 76.12 166 GLU A CA 1
ATOM 1325 C C . GLU A 1 166 ? -7.395 8.142 -14.446 1.00 76.12 166 GLU A C 1
ATOM 1327 O O . GLU A 1 166 ? -6.517 9.017 -14.459 1.00 76.12 166 GLU A O 1
ATOM 1332 N N . ALA A 1 167 ? -7.161 6.928 -13.935 1.00 80.44 167 ALA A N 1
ATOM 1333 C CA . ALA A 1 167 ? -5.918 6.585 -13.252 1.00 80.44 167 ALA A CA 1
ATOM 1334 C C . ALA A 1 167 ? -4.742 6.428 -14.228 1.00 80.44 167 ALA A C 1
ATOM 1336 O O . ALA A 1 167 ? -3.669 7.013 -14.020 1.00 80.44 167 ALA A O 1
ATOM 1337 N N . GLY A 1 168 ? -4.950 5.656 -15.298 1.00 86.12 168 GLY A N 1
ATOM 1338 C CA . GLY A 1 168 ? -3.918 5.179 -16.211 1.00 86.12 168 GLY A CA 1
ATOM 1339 C C . GLY A 1 168 ? -2.914 4.220 -15.556 1.00 86.12 168 GLY A C 1
ATOM 1340 O O . GLY A 1 168 ? -2.813 4.104 -14.335 1.00 86.12 168 GLY A O 1
ATOM 1341 N N . ILE A 1 169 ? -2.093 3.565 -16.383 1.00 88.31 169 ILE A N 1
ATOM 1342 C CA . ILE A 1 169 ? -1.075 2.605 -15.910 1.00 88.31 169 ILE A CA 1
ATOM 1343 C C . ILE A 1 169 ? -0.028 3.245 -14.979 1.00 88.31 169 ILE A C 1
ATOM 1345 O O . ILE A 1 169 ? 0.549 2.579 -14.120 1.00 88.31 169 ILE A O 1
ATOM 1349 N N . LEU A 1 170 ? 0.206 4.556 -15.128 1.00 89.56 170 LEU A N 1
ATOM 1350 C CA . LEU A 1 170 ? 1.173 5.297 -14.320 1.00 89.56 170 LEU A CA 1
ATOM 1351 C C . LEU A 1 170 ? 0.776 5.340 -12.843 1.00 89.56 170 LEU A C 1
ATOM 1353 O O . LEU A 1 170 ? 1.619 5.074 -11.993 1.00 89.56 170 LEU A O 1
ATOM 1357 N N . ARG A 1 171 ? -0.484 5.658 -12.529 1.00 89.56 171 ARG A N 1
ATOM 1358 C CA . ARG A 1 171 ? -0.952 5.708 -11.134 1.00 89.56 171 ARG A CA 1
ATOM 1359 C C . ARG A 1 171 ? -1.296 4.329 -10.601 1.00 89.56 171 ARG A C 1
ATOM 1361 O O . ARG A 1 171 ? -1.099 4.066 -9.424 1.00 89.56 171 ARG A O 1
ATOM 1368 N N . ASP A 1 172 ? -1.803 3.461 -11.468 1.00 87.94 172 ASP A N 1
ATOM 1369 C CA . ASP A 1 172 ? -2.291 2.163 -11.032 1.00 87.94 172 ASP A CA 1
ATOM 1370 C C . ASP A 1 172 ? -1.172 1.170 -10.684 1.00 87.94 172 ASP A C 1
ATOM 1372 O O . ASP A 1 172 ? -1.322 0.437 -9.706 1.00 87.94 172 ASP A O 1
ATOM 1376 N N . MET A 1 173 ? -0.065 1.181 -11.443 1.00 90.56 173 MET A N 1
ATOM 1377 C CA . MET A 1 173 ? 1.023 0.197 -11.314 1.00 90.56 173 MET A CA 1
ATOM 1378 C C . MET A 1 173 ? 2.396 0.818 -11.062 1.00 90.56 173 MET A C 1
ATOM 1380 O O . MET A 1 173 ? 3.202 0.269 -10.309 1.00 90.56 173 MET A O 1
ATOM 1384 N N . ILE A 1 174 ? 2.710 1.927 -11.745 1.00 92.06 174 ILE A N 1
ATOM 1385 C CA . ILE A 1 174 ? 4.062 2.494 -11.679 1.00 92.06 174 ILE A CA 1
ATOM 1386 C C . ILE A 1 174 ? 4.271 3.199 -10.343 1.00 92.06 174 ILE A C 1
ATOM 1388 O O . ILE A 1 174 ? 5.192 2.835 -9.625 1.00 92.06 174 ILE A O 1
ATOM 1392 N N . GLN A 1 175 ? 3.418 4.167 -9.995 1.00 92.62 175 GLN A N 1
ATOM 1393 C CA . GLN A 1 175 ? 3.585 5.036 -8.824 1.00 92.62 175 GLN A CA 1
ATOM 1394 C C . GLN A 1 175 ? 3.625 4.277 -7.488 1.00 92.62 175 GLN A C 1
ATOM 1396 O O . GLN A 1 175 ? 4.309 4.727 -6.572 1.00 92.62 175 GLN A O 1
ATOM 1401 N N . ASN A 1 176 ? 2.926 3.147 -7.387 1.00 92.56 176 ASN A N 1
ATOM 1402 C CA . ASN A 1 176 ? 2.836 2.316 -6.189 1.00 92.56 176 ASN A CA 1
ATOM 1403 C C . ASN A 1 176 ? 3.780 1.101 -6.284 1.00 92.56 176 ASN A C 1
ATOM 1405 O O . ASN A 1 176 ? 4.953 1.200 -5.925 1.00 92.56 176 ASN A O 1
ATOM 1409 N N . HIS A 1 177 ? 3.305 -0.009 -6.839 1.00 93.31 177 HIS A N 1
ATOM 1410 C CA . HIS A 1 177 ? 3.915 -1.328 -6.851 1.00 93.31 177 HIS A CA 1
ATOM 1411 C C . HIS A 1 177 ? 5.348 -1.297 -7.376 1.00 93.31 177 HIS A C 1
ATOM 1413 O O . HIS A 1 177 ? 6.271 -1.788 -6.728 1.00 93.31 177 HIS A O 1
ATOM 1419 N N . ILE A 1 178 ? 5.568 -0.681 -8.540 1.00 94.62 178 ILE A N 1
ATOM 1420 C CA . ILE A 1 178 ? 6.897 -0.670 -9.156 1.00 94.62 178 ILE A CA 1
ATOM 1421 C C . ILE A 1 178 ? 7.851 0.270 -8.418 1.00 94.62 178 ILE A C 1
ATOM 1423 O O . ILE A 1 178 ? 9.028 -0.060 -8.277 1.00 94.62 178 ILE A O 1
ATOM 1427 N N . MET A 1 179 ? 7.368 1.400 -7.894 1.00 94.69 179 MET A N 1
ATOM 1428 C CA . MET A 1 179 ? 8.186 2.254 -7.028 1.00 94.69 179 MET A CA 1
ATOM 1429 C C . MET A 1 179 ? 8.590 1.529 -5.740 1.00 94.69 179 MET A C 1
ATOM 1431 O O . MET A 1 179 ? 9.727 1.675 -5.299 1.00 94.69 179 MET A O 1
ATOM 1435 N N . GLN A 1 180 ? 7.717 0.697 -5.164 1.00 94.88 180 GLN A N 1
ATOM 1436 C CA . GLN A 1 180 ? 8.071 -0.135 -4.012 1.00 94.88 180 GLN A CA 1
ATOM 1437 C C . GLN A 1 180 ? 9.160 -1.159 -4.358 1.00 94.88 180 GLN A C 1
ATOM 1439 O O . GLN A 1 180 ? 10.149 -1.263 -3.630 1.00 94.88 180 GLN A O 1
ATOM 1444 N N . LEU A 1 181 ? 9.026 -1.861 -5.490 1.00 94.88 181 LEU A N 1
ATOM 1445 C CA . LEU A 1 181 ? 10.056 -2.783 -5.986 1.00 94.88 181 LEU A CA 1
ATOM 1446 C C . LEU A 1 181 ? 11.384 -2.069 -6.236 1.00 94.88 181 LEU A C 1
ATOM 1448 O O . LEU A 1 181 ? 12.438 -2.583 -5.865 1.00 94.88 181 LEU A O 1
ATOM 1452 N N . LEU A 1 182 ? 11.339 -0.872 -6.823 1.00 95.12 182 LEU A N 1
ATOM 1453 C CA . LEU A 1 182 ? 12.515 -0.039 -7.043 1.00 95.12 182 LEU A CA 1
ATOM 1454 C C . LEU A 1 182 ? 13.225 0.273 -5.727 1.00 95.12 182 LEU A C 1
ATOM 1456 O O . LEU A 1 182 ? 14.435 0.078 -5.638 1.00 95.12 182 LEU A O 1
ATOM 1460 N N . CYS A 1 183 ? 12.489 0.707 -4.702 1.00 95.31 183 CYS A N 1
ATOM 1461 C CA . CYS A 1 183 ? 13.080 0.991 -3.400 1.00 95.31 183 CYS A CA 1
ATOM 1462 C C . CYS A 1 183 ? 13.741 -0.251 -2.797 1.00 95.31 183 CYS A C 1
ATOM 1464 O O . CYS A 1 183 ? 14.905 -0.184 -2.422 1.00 95.31 183 CYS A O 1
ATOM 1466 N N . LEU A 1 184 ? 13.057 -1.400 -2.781 1.00 93.69 184 LEU A N 1
ATOM 1467 C CA . LEU A 1 184 ? 13.626 -2.650 -2.257 1.00 93.69 184 LEU A CA 1
ATOM 1468 C C . LEU A 1 184 ? 14.864 -3.116 -3.039 1.00 93.69 184 LEU A C 1
ATOM 1470 O O . LEU A 1 184 ? 15.770 -3.721 -2.470 1.00 93.69 184 LEU A O 1
ATOM 1474 N N . THR A 1 185 ? 14.921 -2.811 -4.336 1.00 93.56 185 THR A N 1
ATOM 1475 C CA . THR A 1 185 ? 16.041 -3.161 -5.221 1.00 93.56 185 THR A CA 1
ATOM 1476 C C . THR A 1 185 ? 17.247 -2.238 -5.032 1.00 93.56 185 THR A C 1
ATOM 1478 O O . THR A 1 185 ? 18.380 -2.690 -5.171 1.00 93.56 185 THR A O 1
ATOM 1481 N N . ALA A 1 186 ? 17.028 -0.953 -4.745 1.00 93.50 186 ALA A N 1
ATOM 1482 C CA . ALA A 1 186 ? 18.074 0.073 -4.788 1.00 93.50 186 ALA A CA 1
ATOM 1483 C C . ALA A 1 186 ? 18.512 0.615 -3.421 1.00 93.50 186 ALA A C 1
ATOM 1485 O O . ALA A 1 186 ? 19.513 1.318 -3.355 1.00 93.50 186 ALA A O 1
ATOM 1486 N N . MET A 1 187 ? 17.770 0.340 -2.350 1.00 93.00 187 MET A N 1
ATOM 1487 C CA . MET A 1 187 ? 18.089 0.850 -1.014 1.00 93.00 187 MET A CA 1
ATOM 1488 C C . MET A 1 187 ? 19.369 0.232 -0.446 1.00 93.00 187 MET A C 1
ATOM 1490 O O . MET A 1 187 ? 19.699 -0.903 -0.793 1.00 93.00 187 MET A O 1
ATOM 1494 N N . GLU A 1 188 ? 20.051 0.935 0.449 1.00 90.81 188 GLU A N 1
ATOM 1495 C CA . GLU A 1 188 ? 21.179 0.378 1.202 1.00 90.81 188 GLU A CA 1
ATOM 1496 C C . GLU A 1 188 ? 20.691 -0.642 2.253 1.00 90.81 188 GLU A C 1
ATOM 1498 O O . GLU A 1 188 ? 19.484 -0.708 2.533 1.00 90.81 188 GLU A O 1
ATOM 1503 N N . PRO A 1 189 ? 21.586 -1.473 2.822 1.00 88.50 189 PRO A N 1
ATOM 1504 C CA . PRO A 1 189 ? 21.237 -2.333 3.946 1.00 88.50 189 PRO A CA 1
ATOM 1505 C C . PRO A 1 189 ? 20.699 -1.494 5.121 1.00 88.50 189 PRO A C 1
ATOM 1507 O O . PRO A 1 189 ? 21.372 -0.553 5.550 1.00 88.50 189 PRO A O 1
ATOM 1510 N N . PRO A 1 190 ? 19.504 -1.798 5.657 1.00 85.81 190 PRO A N 1
ATOM 1511 C CA . PRO A 1 190 ? 18.966 -1.067 6.797 1.00 85.81 190 PRO A CA 1
ATOM 1512 C C . PRO A 1 190 ? 19.807 -1.319 8.052 1.00 85.81 190 PRO A C 1
ATOM 1514 O O . PRO A 1 190 ? 20.153 -2.457 8.366 1.00 85.81 190 PRO A O 1
ATOM 1517 N N . VAL A 1 191 ? 20.099 -0.250 8.793 1.00 77.94 191 VAL A N 1
ATOM 1518 C CA . VAL A 1 191 ? 20.789 -0.309 10.089 1.00 77.94 191 VAL A CA 1
ATOM 1519 C C . VAL A 1 191 ? 19.813 0.166 11.161 1.00 77.94 191 VAL A C 1
ATOM 1521 O O . VAL A 1 191 ? 19.476 1.346 11.214 1.00 77.94 191 VAL A O 1
ATOM 1524 N N . GLY A 1 192 ? 19.316 -0.761 11.981 1.00 64.56 192 GLY A N 1
ATOM 1525 C CA . GLY A 1 192 ? 18.441 -0.447 13.114 1.00 64.56 192 GLY A CA 1
ATOM 1526 C C . GLY A 1 192 ? 19.231 -0.183 14.406 1.00 64.56 192 GLY A C 1
ATOM 1527 O O . GLY A 1 192 ? 20.347 -0.693 14.548 1.00 64.56 192 GLY A O 1
ATOM 1528 N N . PRO A 1 193 ? 18.691 0.604 15.356 1.00 55.28 193 PRO A N 1
ATOM 1529 C CA . PRO A 1 193 ? 19.280 0.776 16.679 1.00 55.28 193 PRO A CA 1
ATOM 1530 C C . PRO A 1 193 ? 19.417 -0.563 17.423 1.00 55.28 193 PRO A C 1
ATOM 1532 O O . PRO A 1 193 ? 18.485 -1.358 17.523 1.00 55.28 193 PRO A O 1
ATOM 1535 N N . TRP A 1 194 ? 20.606 -0.806 17.976 1.00 53.44 194 TRP A N 1
ATOM 1536 C CA . TRP A 1 194 ? 20.901 -1.978 18.797 1.00 53.44 194 TRP A CA 1
ATOM 1537 C C . TRP A 1 194 ? 20.326 -1.778 20.207 1.00 53.44 194 TRP A C 1
ATOM 1539 O O . TRP A 1 194 ? 20.911 -1.072 21.026 1.00 53.44 194 TRP A O 1
ATOM 1549 N N . GLN A 1 195 ? 19.177 -2.386 20.504 1.00 49.66 195 GLN A N 1
ATOM 1550 C CA . GLN A 1 195 ? 18.659 -2.519 21.870 1.00 49.66 195 GLN A CA 1
ATOM 1551 C C . GLN A 1 195 ? 18.199 -3.957 22.119 1.00 49.66 195 GLN A C 1
ATOM 1553 O O . GLN A 1 195 ? 17.179 -4.390 21.598 1.00 49.66 195 GLN A O 1
ATOM 1558 N N . GLY A 1 196 ? 18.971 -4.705 22.914 1.00 46.09 196 GLY A N 1
ATOM 1559 C CA . GLY A 1 196 ? 18.509 -5.910 23.624 1.00 46.09 196 GLY A CA 1
ATOM 1560 C C . GLY A 1 196 ? 18.118 -7.133 22.787 1.00 46.09 196 GLY A C 1
ATOM 1561 O O . GLY A 1 196 ? 17.729 -8.145 23.359 1.00 46.09 196 GLY A O 1
ATOM 1562 N N . GLY A 1 197 ? 18.268 -7.059 21.464 1.00 50.69 197 GLY A N 1
ATOM 1563 C CA . GLY A 1 197 ? 17.918 -8.107 20.513 1.00 50.69 197 GLY A CA 1
ATOM 1564 C C . GLY A 1 197 ? 16.712 -7.699 19.680 1.00 50.69 197 GLY A C 1
ATOM 1565 O O . GLY A 1 197 ? 15.600 -7.753 20.176 1.00 50.69 197 GLY A O 1
ATOM 1566 N N . ILE A 1 198 ? 16.939 -7.334 18.413 1.00 48.62 198 ILE A N 1
ATOM 1567 C CA . ILE A 1 198 ? 15.948 -7.386 17.330 1.00 48.62 198 ILE A CA 1
ATOM 1568 C C . ILE A 1 198 ? 16.667 -7.478 15.974 1.00 48.62 198 ILE A C 1
ATOM 1570 O O . ILE A 1 198 ? 17.785 -7.009 15.769 1.00 48.62 198 ILE A O 1
ATOM 1574 N N . HIS A 1 199 ? 15.953 -8.151 15.080 1.00 50.97 199 HIS A N 1
ATOM 1575 C CA . HIS A 1 199 ? 16.182 -8.446 13.675 1.00 50.97 199 HIS A CA 1
ATOM 1576 C C . HIS A 1 199 ? 16.700 -7.244 12.839 1.00 50.97 199 HIS A C 1
ATOM 1578 O O . HIS A 1 199 ? 16.142 -6.155 12.965 1.00 50.97 199 HIS A O 1
ATOM 1584 N N . PRO A 1 200 ? 17.641 -7.431 11.886 1.00 51.97 200 PRO A N 1
ATOM 1585 C CA . PRO A 1 200 ? 18.143 -6.408 10.942 1.00 51.97 200 PRO A CA 1
ATOM 1586 C C . PRO A 1 200 ? 17.098 -5.728 10.027 1.00 51.97 200 PRO A C 1
ATOM 1588 O O . PRO A 1 200 ? 17.463 -5.065 9.065 1.00 51.97 200 PRO A O 1
ATOM 1591 N N . LEU A 1 201 ? 15.796 -5.922 10.265 1.00 61.41 201 LEU A N 1
ATOM 1592 C CA . LEU A 1 201 ? 14.681 -5.463 9.430 1.00 61.41 201 LEU A CA 1
ATOM 1593 C C . LEU A 1 201 ? 13.619 -4.731 10.263 1.00 61.41 201 LEU A C 1
ATOM 1595 O O . LEU A 1 201 ? 12.422 -4.973 10.107 1.00 61.41 201 LEU A O 1
ATOM 1599 N N . GLU A 1 202 ? 14.035 -3.852 11.172 1.00 77.56 202 GLU A N 1
ATOM 1600 C CA . GLU A 1 202 ? 13.082 -2.981 11.856 1.00 77.56 202 GLU A CA 1
ATOM 1601 C C . GLU A 1 202 ? 12.314 -2.124 10.831 1.00 77.56 202 GLU A C 1
ATOM 1603 O O . GLU A 1 202 ? 12.894 -1.550 9.902 1.00 77.56 202 GLU A O 1
ATOM 1608 N N . ALA A 1 203 ? 10.992 -2.023 10.994 1.00 83.31 203 ALA A N 1
ATOM 1609 C CA . ALA A 1 203 ? 10.126 -1.335 10.040 1.00 83.31 203 ALA A CA 1
ATOM 1610 C C . ALA A 1 203 ? 10.491 0.150 9.852 1.00 83.31 203 ALA A C 1
ATOM 1612 O O . ALA A 1 203 ? 10.255 0.699 8.775 1.00 83.31 203 ALA A O 1
ATOM 1613 N N . GLY A 1 204 ? 11.028 0.818 10.881 1.00 85.19 204 GLY A N 1
ATOM 1614 C CA . GLY A 1 204 ? 11.540 2.192 10.789 1.00 85.19 204 GLY A CA 1
ATOM 1615 C C . GLY A 1 204 ? 12.751 2.293 9.860 1.00 85.19 204 GLY A C 1
ATOM 1616 O O . GLY A 1 204 ? 12.671 2.952 8.826 1.00 85.19 204 GLY A O 1
ATOM 1617 N N . ALA A 1 205 ? 13.814 1.540 10.157 1.00 87.12 205 ALA A N 1
ATOM 1618 C CA . ALA A 1 205 ? 15.041 1.518 9.358 1.00 87.12 205 ALA A CA 1
ATOM 1619 C C . ALA A 1 205 ? 14.780 1.156 7.884 1.00 87.12 205 ALA A C 1
ATOM 1621 O O . ALA A 1 205 ? 15.296 1.799 6.971 1.00 87.12 205 ALA A O 1
ATOM 1622 N N . LEU A 1 206 ? 13.905 0.174 7.630 1.00 89.31 206 LEU A N 1
ATOM 1623 C CA . LEU A 1 206 ? 13.509 -0.184 6.268 1.00 89.31 206 LEU A CA 1
ATOM 1624 C C . LEU A 1 206 ? 12.799 0.976 5.546 1.00 89.31 206 LEU A C 1
ATOM 1626 O O . LEU A 1 206 ? 13.039 1.212 4.360 1.00 89.31 206 LEU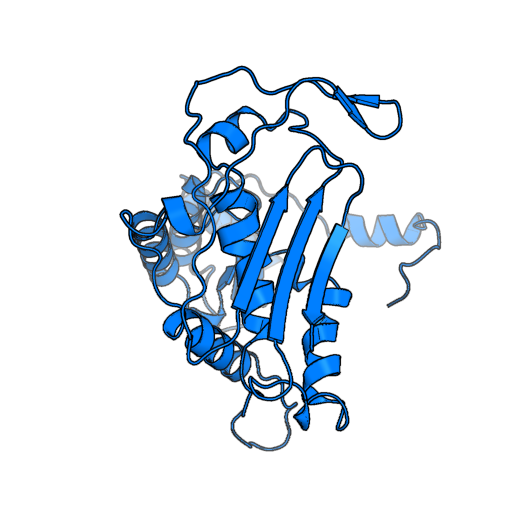 A O 1
ATOM 1630 N N . ARG A 1 207 ? 11.911 1.704 6.235 1.00 91.38 207 ARG A N 1
ATOM 1631 C CA . ARG A 1 207 ? 11.229 2.879 5.668 1.00 91.38 207 ARG A CA 1
ATOM 1632 C C . ARG A 1 207 ? 12.219 3.998 5.348 1.00 91.38 207 ARG A C 1
ATOM 1634 O O . ARG A 1 207 ? 12.096 4.600 4.279 1.00 91.38 207 ARG A O 1
ATOM 1641 N N . ASP A 1 208 ? 13.209 4.222 6.203 1.00 92.19 208 ASP A N 1
ATOM 1642 C CA . ASP A 1 208 ? 14.226 5.256 6.008 1.00 92.19 208 ASP A CA 1
ATOM 1643 C C . ASP A 1 208 ? 15.105 4.983 4.785 1.00 92.19 208 ASP A C 1
ATOM 1645 O O . ASP A 1 208 ? 15.277 5.871 3.943 1.00 92.19 208 ASP A O 1
ATOM 1649 N N . GLU A 1 209 ? 15.591 3.751 4.611 1.00 94.12 209 GLU A N 1
ATOM 1650 C CA . GLU A 1 209 ? 16.396 3.397 3.435 1.00 94.12 209 GLU A CA 1
ATOM 1651 C C . GLU A 1 209 ? 15.586 3.494 2.134 1.00 94.12 209 GLU A C 1
ATOM 1653 O O . GLU A 1 209 ? 16.061 4.026 1.124 1.00 94.12 209 GLU A O 1
ATOM 1658 N N . LYS A 1 210 ? 14.307 3.099 2.158 1.00 95.06 210 LYS A N 1
ATOM 1659 C CA . LYS A 1 210 ? 13.397 3.308 1.019 1.00 95.06 210 LYS A CA 1
ATOM 1660 C C . LYS A 1 210 ? 13.191 4.798 0.730 1.00 95.06 210 LYS A C 1
ATOM 1662 O O . LYS A 1 210 ? 13.187 5.202 -0.434 1.00 95.06 210 LYS A O 1
ATOM 1667 N N . ALA A 1 211 ? 13.043 5.634 1.758 1.00 95.19 211 ALA A N 1
ATOM 1668 C CA . ALA A 1 211 ? 12.881 7.076 1.595 1.00 95.19 211 ALA A CA 1
ATOM 1669 C C . ALA A 1 211 ? 14.134 7.736 0.996 1.00 95.19 211 ALA A C 1
ATOM 1671 O O . ALA A 1 211 ? 14.005 8.625 0.149 1.00 95.19 211 ALA A O 1
ATOM 1672 N N . LYS A 1 212 ? 15.339 7.282 1.370 1.00 95.31 212 LYS A N 1
ATOM 1673 C CA . LYS A 1 212 ? 16.601 7.742 0.766 1.00 95.31 212 LYS A CA 1
ATOM 1674 C C . LYS A 1 212 ? 16.643 7.465 -0.736 1.00 95.31 212 LYS A C 1
ATOM 1676 O O . LYS A 1 212 ? 16.991 8.372 -1.492 1.00 95.31 212 LYS A O 1
ATOM 1681 N N . VAL A 1 213 ? 16.204 6.281 -1.182 1.00 95.25 213 VAL A N 1
ATOM 1682 C CA . VAL A 1 213 ? 16.094 5.969 -2.621 1.00 95.25 213 VAL A CA 1
ATOM 1683 C C . VAL A 1 213 ? 15.190 6.974 -3.321 1.00 95.25 213 VAL A C 1
ATOM 1685 O O . VAL A 1 213 ? 15.616 7.585 -4.297 1.00 95.25 213 VAL A O 1
ATOM 1688 N N . ILE A 1 214 ? 13.972 7.193 -2.811 1.00 94.69 214 ILE A N 1
ATOM 1689 C CA . ILE A 1 214 ? 13.014 8.131 -3.421 1.00 94.69 214 ILE A CA 1
ATOM 1690 C C . ILE A 1 214 ? 13.604 9.542 -3.527 1.00 94.69 214 ILE A C 1
ATOM 1692 O O . ILE A 1 214 ? 13.479 10.173 -4.575 1.00 94.69 214 ILE A O 1
ATOM 1696 N N . ARG A 1 215 ? 14.284 10.028 -2.480 1.00 94.25 215 ARG A N 1
ATOM 1697 C CA . ARG A 1 215 ? 14.944 11.347 -2.477 1.00 94.25 215 ARG A CA 1
ATOM 1698 C C . ARG A 1 215 ? 16.105 11.437 -3.472 1.00 94.25 215 ARG A C 1
ATOM 1700 O O . ARG A 1 215 ? 16.372 12.519 -3.986 1.00 94.25 215 ARG A O 1
ATOM 1707 N N . ALA A 1 216 ? 16.782 10.324 -3.748 1.00 93.25 216 ALA A N 1
ATOM 1708 C CA . ALA A 1 216 ? 17.887 10.256 -4.702 1.00 93.25 216 ALA A CA 1
ATOM 1709 C C . ALA A 1 216 ? 17.427 10.149 -6.170 1.00 93.25 216 ALA A C 1
ATOM 1711 O O . ALA A 1 216 ? 18.233 10.345 -7.089 1.00 93.25 216 ALA A O 1
ATOM 1712 N N . LEU A 1 217 ? 16.148 9.843 -6.424 1.00 91.44 217 LEU A N 1
ATOM 1713 C CA . LEU A 1 217 ? 15.615 9.787 -7.782 1.00 91.44 217 LEU A CA 1
ATOM 1714 C C . LEU A 1 217 ? 15.620 11.172 -8.423 1.00 91.44 217 LEU A C 1
ATOM 1716 O O . LEU A 1 217 ? 15.152 12.158 -7.858 1.00 91.44 217 LEU A O 1
ATOM 1720 N N . ARG A 1 218 ? 16.107 11.236 -9.663 1.00 89.62 218 ARG A N 1
ATOM 1721 C CA . ARG A 1 218 ? 16.054 12.463 -10.460 1.00 89.62 218 ARG A CA 1
ATOM 1722 C C . ARG A 1 218 ? 14.625 12.674 -10.961 1.00 89.62 218 ARG A C 1
ATOM 1724 O O . ARG A 1 218 ? 14.131 11.801 -11.681 1.00 89.62 218 ARG A O 1
ATOM 1731 N N . PRO A 1 219 ? 13.982 13.815 -10.657 1.00 88.81 219 PRO A N 1
ATOM 1732 C CA . PRO A 1 219 ? 12.676 14.130 -11.215 1.00 88.81 219 PRO A CA 1
ATOM 1733 C C . PRO A 1 219 ? 12.711 14.122 -12.747 1.00 88.81 219 PRO A C 1
ATOM 1735 O O . PRO A 1 219 ? 13.658 14.612 -13.368 1.00 88.81 219 PRO A O 1
ATOM 1738 N N . ILE A 1 220 ? 11.671 13.567 -13.367 1.00 89.12 220 ILE A N 1
ATOM 1739 C CA . ILE A 1 220 ? 11.502 13.604 -14.820 1.00 89.12 220 ILE A CA 1
ATOM 1740 C C . ILE A 1 220 ? 10.808 14.924 -15.162 1.00 89.12 220 ILE A C 1
ATOM 1742 O O . ILE A 1 220 ? 9.610 15.067 -14.931 1.00 89.12 220 ILE A O 1
ATOM 1746 N N . SER A 1 221 ? 11.558 15.890 -15.697 1.00 89.06 221 SER A N 1
ATOM 1747 C CA . SER A 1 221 ? 10.985 17.158 -16.162 1.00 89.06 221 SER A 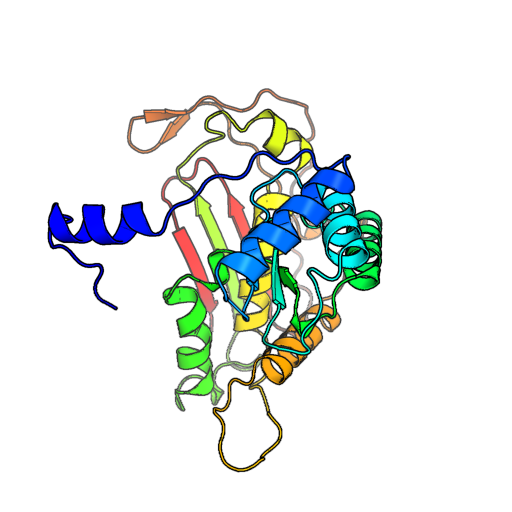CA 1
ATOM 1748 C C . SER A 1 221 ? 10.103 16.955 -17.396 1.00 89.06 221 SER A C 1
ATOM 1750 O O . SER A 1 221 ? 10.281 15.995 -18.152 1.00 89.06 221 SER A O 1
ATOM 1752 N N . GLU A 1 222 ? 9.182 17.885 -17.647 1.00 89.50 222 GLU A N 1
ATOM 1753 C CA . GLU A 1 222 ? 8.323 17.848 -18.838 1.00 89.50 222 GLU A CA 1
ATOM 1754 C C . GLU A 1 222 ? 9.127 17.834 -20.145 1.00 89.50 222 GLU A C 1
ATOM 1756 O O . GLU A 1 222 ? 8.786 17.106 -21.075 1.00 89.50 222 GLU A O 1
ATOM 1761 N N . GLU A 1 223 ? 10.235 18.578 -20.198 1.00 89.56 223 GLU A N 1
ATOM 1762 C CA . GLU A 1 223 ? 11.138 18.611 -21.354 1.00 89.56 223 GLU A CA 1
ATOM 1763 C C . GLU A 1 223 ? 11.819 17.253 -21.593 1.00 89.56 223 GLU A C 1
ATOM 1765 O O . GLU A 1 223 ? 12.009 16.811 -22.733 1.00 89.56 223 GLU A O 1
ATOM 1770 N N . TYR A 1 224 ? 12.194 16.570 -20.510 1.00 86.69 224 TYR A N 1
ATOM 1771 C CA . TYR A 1 224 ? 12.924 15.311 -20.577 1.00 86.69 224 TYR A CA 1
ATOM 1772 C C . TYR A 1 224 ? 11.997 14.099 -20.750 1.00 86.69 224 TYR A C 1
ATOM 1774 O O . TYR A 1 224 ? 12.399 13.101 -21.354 1.00 86.69 224 TYR A O 1
ATOM 1782 N N . CYS A 1 225 ? 10.744 14.197 -20.298 1.00 89.31 225 CYS A N 1
ATOM 1783 C CA . CYS A 1 225 ? 9.750 13.124 -20.319 1.00 89.31 225 CYS A CA 1
ATOM 1784 C C . CYS A 1 225 ? 9.612 12.428 -21.693 1.00 89.31 225 CYS A C 1
ATOM 1786 O O . CYS A 1 225 ? 9.739 11.199 -21.738 1.00 89.31 225 CYS A O 1
ATOM 1788 N N . PRO A 1 226 ? 9.490 13.134 -22.840 1.00 89.56 226 PRO A N 1
ATOM 1789 C CA . PRO A 1 226 ? 9.394 12.493 -24.157 1.00 89.56 226 PRO A CA 1
ATOM 1790 C C . PRO A 1 226 ? 10.643 11.705 -24.579 1.00 89.56 226 PRO A C 1
ATOM 1792 O O . PRO A 1 226 ? 10.585 10.919 -25.521 1.00 89.56 226 PRO A O 1
ATOM 1795 N N . ARG A 1 227 ? 11.793 11.936 -23.931 1.00 88.12 227 ARG A N 1
ATOM 1796 C CA . ARG A 1 227 ? 13.066 11.274 -24.255 1.00 88.12 227 ARG A CA 1
ATOM 1797 C C . ARG A 1 227 ? 13.286 9.990 -23.461 1.00 88.12 227 ARG A C 1
ATOM 1799 O O . ARG A 1 227 ? 14.141 9.192 -23.840 1.00 88.12 227 ARG A O 1
ATOM 1806 N N . CYS A 1 228 ? 12.563 9.801 -22.358 1.00 87.50 228 CYS A N 1
ATOM 1807 C CA . CYS A 1 228 ? 12.747 8.667 -21.452 1.00 87.50 228 CYS A CA 1
ATOM 1808 C C . CYS A 1 228 ? 11.475 7.867 -21.166 1.00 87.50 228 CYS A C 1
ATOM 1810 O O . CYS A 1 228 ? 11.548 6.898 -20.417 1.00 87.50 228 CYS A O 1
ATOM 1812 N N . THR A 1 229 ? 10.336 8.241 -21.750 1.00 90.81 229 THR A N 1
ATOM 1813 C CA . THR A 1 229 ? 9.067 7.526 -21.584 1.00 90.81 229 THR A CA 1
ATOM 1814 C C . THR A 1 229 ? 8.527 7.047 -22.925 1.00 90.81 229 THR A C 1
ATOM 1816 O O . THR A 1 229 ? 8.727 7.674 -23.966 1.00 90.81 229 THR A O 1
ATOM 1819 N N . VAL A 1 230 ? 7.839 5.908 -22.895 1.00 90.88 230 VAL A N 1
ATOM 1820 C CA . VAL A 1 230 ? 7.067 5.374 -24.016 1.00 90.88 230 VAL A CA 1
ATOM 1821 C C . VAL A 1 230 ? 5.715 4.964 -23.453 1.00 90.88 230 VAL A C 1
ATOM 1823 O O . VAL A 1 230 ? 5.656 4.221 -22.478 1.00 90.88 230 VAL A O 1
ATOM 1826 N N . LEU A 1 231 ? 4.638 5.463 -24.055 1.00 89.69 231 LEU A N 1
ATOM 1827 C CA . LEU A 1 231 ? 3.271 5.113 -23.681 1.00 89.69 231 LEU A CA 1
ATOM 1828 C C . LEU A 1 231 ? 2.641 4.290 -24.801 1.00 89.69 231 LEU A C 1
ATOM 1830 O O . LEU A 1 231 ? 2.748 4.641 -25.977 1.00 89.69 231 LEU A O 1
ATOM 1834 N N . GLY A 1 232 ? 1.988 3.197 -24.418 1.00 87.56 232 GLY A N 1
ATOM 1835 C CA . GLY A 1 232 ? 1.249 2.319 -25.315 1.00 87.56 232 GLY A CA 1
ATOM 1836 C C . GLY A 1 232 ? -0.210 2.210 -24.888 1.00 87.56 232 GLY A C 1
ATOM 1837 O O . GLY A 1 232 ? -0.537 2.351 -23.713 1.00 87.56 232 GLY A O 1
ATOM 1838 N N . GLN A 1 233 ? -1.081 1.937 -25.853 1.00 86.38 233 GLN A N 1
ATOM 1839 C CA . GLN A 1 233 ? -2.483 1.600 -25.626 1.00 86.38 233 GLN A CA 1
ATOM 1840 C C . GLN A 1 233 ? -2.801 0.377 -26.481 1.00 86.38 233 GLN A C 1
ATOM 1842 O O . GLN A 1 233 ? -2.561 0.395 -27.691 1.00 86.38 233 GLN A O 1
ATOM 1847 N N . TYR A 1 234 ? -3.303 -0.688 -25.859 1.00 86.00 234 TYR A N 1
ATOM 1848 C CA . TYR A 1 234 ? -3.610 -1.916 -26.580 1.00 86.00 234 TYR A CA 1
ATOM 1849 C C . TYR A 1 234 ? -4.909 -1.761 -27.392 1.00 86.00 234 TYR A C 1
ATOM 1851 O O . TYR A 1 234 ? -5.901 -1.178 -26.939 1.00 86.00 234 TYR A O 1
ATOM 1859 N N . SER A 1 235 ? -4.893 -2.267 -28.624 1.00 85.88 235 SER A N 1
ATOM 1860 C CA . SER A 1 235 ? -6.071 -2.384 -29.486 1.00 85.88 235 SER A CA 1
ATOM 1861 C C . SER A 1 235 ? -6.751 -3.737 -29.290 1.00 85.88 235 SER A C 1
ATOM 1863 O O . SER A 1 235 ? -6.268 -4.587 -28.545 1.00 85.88 235 SER A O 1
ATOM 1865 N N . SER A 1 236 ? -7.877 -3.959 -29.969 1.00 86.19 236 SER A N 1
ATOM 1866 C CA . SER A 1 236 ? -8.507 -5.279 -29.989 1.00 86.19 236 SER A CA 1
ATOM 1867 C C . SER A 1 236 ? -7.526 -6.330 -30.506 1.00 86.19 236 SER A C 1
ATOM 1869 O O . SER A 1 236 ? -6.785 -6.061 -31.453 1.00 86.19 236 SER A O 1
ATOM 1871 N N . GLY A 1 237 ? -7.540 -7.513 -29.900 1.00 85.44 237 GLY A N 1
ATOM 1872 C CA . GLY A 1 237 ? -6.623 -8.597 -30.241 1.00 85.44 237 GLY A CA 1
ATOM 1873 C C . GLY A 1 237 ? -7.000 -9.918 -29.576 1.00 85.44 237 GLY A C 1
ATOM 1874 O O . GLY A 1 237 ? -8.124 -10.085 -29.098 1.00 85.44 237 GLY A O 1
ATOM 1875 N N . GLN A 1 238 ? -6.053 -10.854 -29.553 1.00 84.00 238 GLN A N 1
ATOM 1876 C CA . GLN A 1 238 ? -6.189 -12.150 -28.889 1.00 84.00 238 GLN A CA 1
ATOM 1877 C C . GLN A 1 238 ? -5.029 -12.387 -27.918 1.00 84.00 238 GLN A C 1
ATOM 1879 O O . GLN A 1 238 ? -3.871 -12.158 -28.267 1.00 84.00 238 GLN A O 1
ATOM 1884 N N . ILE A 1 239 ? -5.345 -12.884 -26.721 1.00 81.19 239 ILE A N 1
ATOM 1885 C CA . ILE A 1 239 ? -4.379 -13.300 -25.696 1.00 81.19 239 ILE A CA 1
ATOM 1886 C C . ILE A 1 239 ? -4.741 -14.717 -25.284 1.00 81.19 239 ILE A C 1
ATOM 1888 O O . ILE A 1 239 ? -5.878 -14.965 -24.892 1.00 81.19 239 ILE A O 1
ATOM 1892 N N . LYS A 1 240 ? -3.796 -15.657 -25.418 1.00 79.31 240 LYS A N 1
ATOM 1893 C CA . LYS A 1 240 ? -4.018 -17.084 -25.109 1.00 79.31 240 LYS A CA 1
ATOM 1894 C C . LYS A 1 240 ? -5.309 -17.644 -25.748 1.00 79.31 240 LYS A C 1
ATOM 1896 O O . LYS A 1 240 ? -6.048 -18.393 -25.127 1.00 79.31 240 LYS A O 1
ATOM 1901 N N . GLY A 1 241 ? -5.611 -17.224 -26.982 1.00 79.12 241 GLY A N 1
ATOM 1902 C CA . GLY A 1 241 ? -6.817 -17.623 -27.723 1.00 79.12 241 GLY A CA 1
ATOM 1903 C C . GLY A 1 241 ? -8.104 -16.858 -27.373 1.00 79.12 241 GLY A C 1
ATOM 1904 O O . GLY A 1 241 ? -9.051 -16.888 -28.156 1.00 79.12 241 GLY A O 1
ATOM 1905 N N . MET A 1 242 ? -8.145 -16.103 -26.271 1.00 79.25 242 MET A N 1
ATOM 1906 C CA . MET A 1 242 ? -9.310 -15.304 -25.872 1.00 79.25 242 MET A CA 1
ATOM 1907 C C . MET A 1 242 ? -9.299 -13.923 -26.536 1.00 79.25 242 MET A C 1
ATOM 1909 O O . MET A 1 242 ? -8.263 -13.257 -26.602 1.00 79.25 242 MET A O 1
ATOM 1913 N N . ARG A 1 243 ? -10.458 -13.468 -27.037 1.00 81.00 243 ARG A N 1
ATOM 1914 C CA . ARG A 1 243 ? -10.605 -12.121 -27.613 1.00 81.00 243 ARG A CA 1
ATOM 1915 C C . ARG A 1 243 ? -10.569 -11.069 -26.510 1.00 81.00 243 ARG A C 1
ATOM 1917 O O . ARG A 1 243 ? -11.364 -11.117 -25.579 1.00 81.00 243 ARG A O 1
ATOM 1924 N N . VAL A 1 244 ? -9.719 -10.064 -26.682 1.00 80.19 244 VAL A N 1
ATOM 1925 C CA . VAL A 1 244 ? -9.646 -8.902 -25.793 1.00 80.19 244 VAL A CA 1
ATOM 1926 C C . VAL A 1 244 ? -10.113 -7.669 -26.552 1.00 80.19 244 VAL A C 1
ATOM 1928 O O . VAL A 1 244 ? -9.620 -7.360 -27.641 1.00 80.19 244 VAL A O 1
ATOM 1931 N N . ARG A 1 245 ? -11.092 -6.956 -25.986 1.00 80.00 245 ARG A N 1
ATOM 1932 C CA . ARG A 1 245 ? -11.617 -5.712 -26.558 1.00 80.00 245 ARG A CA 1
ATOM 1933 C C . ARG A 1 245 ? -10.622 -4.577 -26.324 1.00 80.00 245 ARG A C 1
ATOM 1935 O O . ARG A 1 245 ? -10.220 -4.333 -25.191 1.00 80.00 245 ARG A O 1
ATOM 1942 N N . GLY A 1 246 ? -10.248 -3.881 -27.395 1.00 76.81 246 GLY A N 1
ATOM 1943 C CA . GLY A 1 246 ? -9.352 -2.728 -27.326 1.00 76.81 246 GLY A CA 1
ATOM 1944 C C . GLY A 1 246 ? -10.006 -1.502 -26.704 1.00 76.81 246 GLY A C 1
ATOM 1945 O O . GLY A 1 246 ? -11.230 -1.361 -26.714 1.00 76.81 246 GLY A O 1
ATOM 1946 N N . ILE A 1 247 ? -9.173 -0.587 -26.222 1.00 74.25 247 ILE A N 1
ATOM 1947 C CA . ILE A 1 247 ? -9.620 0.713 -25.716 1.00 74.25 247 ILE A CA 1
ATOM 1948 C C . ILE A 1 247 ? -9.803 1.662 -26.913 1.00 74.25 247 ILE A C 1
ATOM 1950 O O . ILE A 1 247 ? -8.907 1.780 -27.752 1.00 74.25 247 ILE A O 1
ATOM 1954 N N . SER A 1 248 ? -10.955 2.336 -27.006 1.00 66.12 248 SER A N 1
ATOM 1955 C CA . SER A 1 248 ? -11.252 3.307 -28.073 1.00 66.12 248 SER A CA 1
ATOM 1956 C C . SER A 1 248 ? -10.287 4.506 -28.035 1.00 66.12 248 SER A C 1
ATOM 1958 O O . SER A 1 248 ? -9.847 4.942 -26.972 1.00 66.12 248 SER A O 1
ATOM 1960 N N . ARG A 1 249 ? -9.903 5.033 -29.204 1.00 52.56 249 ARG A N 1
ATOM 1961 C CA . ARG A 1 249 ? -8.876 6.082 -29.351 1.00 52.56 249 ARG A CA 1
ATOM 1962 C C . ARG A 1 249 ? -9.349 7.444 -28.816 1.00 52.56 249 ARG A C 1
ATOM 1964 O O . ARG A 1 249 ? -10.249 8.040 -29.398 1.00 52.56 249 ARG A O 1
ATOM 1971 N N . ARG A 1 250 ? -8.570 8.059 -27.918 1.00 45.66 250 ARG A N 1
ATOM 1972 C CA . ARG A 1 250 ? -8.274 9.506 -27.979 1.00 45.66 250 ARG A CA 1
ATOM 1973 C C . ARG A 1 250 ? -6.821 9.669 -28.432 1.00 45.66 250 ARG A C 1
ATOM 1975 O O . ARG A 1 250 ? -5.886 9.262 -27.754 1.00 45.66 250 ARG A O 1
ATOM 1982 N N . ARG A 1 251 ? -6.625 10.182 -29.652 1.00 39.78 251 ARG A N 1
ATOM 1983 C CA . ARG A 1 251 ? -5.305 10.330 -30.296 1.00 39.78 251 ARG A CA 1
ATOM 1984 C C . ARG A 1 251 ? -4.355 11.176 -29.438 1.00 39.78 251 ARG A C 1
ATOM 1986 O O . ARG A 1 251 ? -4.552 12.382 -29.360 1.00 39.78 251 ARG A O 1
ATOM 1993 N N . ARG A 1 252 ? -3.244 10.594 -28.975 1.00 39.78 252 ARG A N 1
ATOM 1994 C CA . ARG A 1 252 ? -1.938 11.278 -28.875 1.00 39.78 252 ARG A CA 1
ATOM 1995 C C . ARG A 1 252 ? -0.803 10.287 -29.151 1.00 39.78 252 ARG A C 1
ATOM 1997 O O . ARG A 1 252 ? -0.275 9.668 -28.241 1.00 39.78 252 ARG A O 1
ATOM 2004 N N . SER A 1 253 ? -0.412 10.142 -30.418 1.00 36.81 253 SER A N 1
ATOM 2005 C CA . SER A 1 253 ? 0.880 9.536 -30.764 1.00 36.81 253 SER A CA 1
ATOM 2006 C C . SER A 1 253 ? 1.942 10.632 -30.815 1.00 36.81 253 SER A C 1
ATOM 2008 O O . SER A 1 253 ? 1.774 11.601 -31.558 1.00 36.81 253 SER A O 1
ATOM 2010 N N . ARG A 1 254 ? 3.054 10.476 -30.095 1.00 44.19 254 ARG A N 1
ATOM 2011 C CA . ARG A 1 254 ? 4.277 11.253 -30.340 1.00 44.19 254 ARG A CA 1
ATOM 2012 C C . ARG A 1 254 ? 5.421 10.307 -30.698 1.00 44.19 254 ARG A C 1
ATOM 2014 O O . ARG A 1 254 ? 5.514 9.205 -30.170 1.00 44.19 254 ARG A O 1
ATOM 2021 N N . ARG A 1 255 ? 6.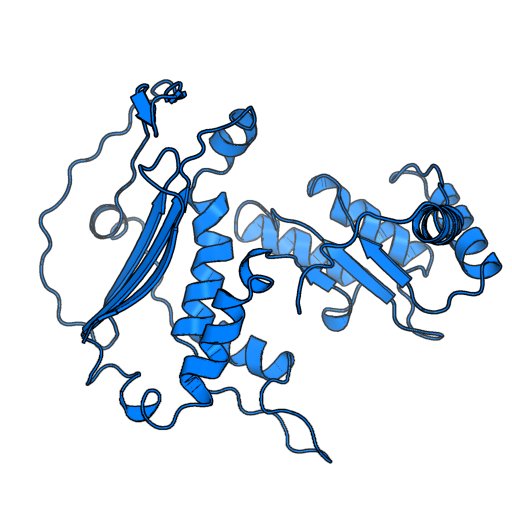228 10.742 -31.671 1.00 37.16 255 ARG A N 1
ATOM 2022 C CA . ARG A 1 255 ? 7.353 10.002 -32.260 1.00 37.16 255 ARG A CA 1
ATOM 2023 C C . ARG A 1 255 ? 8.416 9.654 -31.214 1.00 37.16 255 ARG A C 1
ATOM 2025 O O . ARG A 1 255 ? 8.716 10.459 -30.341 1.00 37.16 255 ARG A O 1
ATOM 2032 N N . ILE A 1 256 ? 9.024 8.486 -31.407 1.00 43.53 256 ILE A N 1
ATOM 2033 C CA . ILE A 1 256 ? 10.165 7.950 -30.658 1.00 43.53 256 ILE A CA 1
ATOM 2034 C C . ILE A 1 256 ? 11.439 8.726 -31.047 1.00 43.53 256 ILE A C 1
ATOM 2036 O O . ILE A 1 256 ? 11.828 8.678 -32.219 1.00 43.53 256 ILE A O 1
ATOM 2040 N N . PRO A 1 257 ? 12.137 9.408 -30.121 1.00 33.78 257 PRO A N 1
ATOM 2041 C CA . PRO A 1 257 ? 13.476 9.922 -30.386 1.00 33.78 257 PRO A CA 1
ATOM 2042 C C . PRO A 1 257 ? 14.513 8.794 -30.278 1.00 33.78 257 PRO A C 1
ATOM 2044 O O . PRO A 1 257 ? 14.453 7.953 -29.380 1.00 33.78 257 PRO A O 1
ATOM 2047 N N . ARG A 1 258 ? 15.512 8.791 -31.169 1.00 37.84 258 ARG A N 1
ATOM 2048 C CA . ARG A 1 258 ? 16.677 7.895 -31.067 1.00 37.84 258 ARG A CA 1
ATOM 2049 C C . ARG A 1 258 ? 17.463 8.177 -29.776 1.00 37.84 258 ARG A C 1
ATOM 2051 O O . ARG A 1 258 ? 17.791 9.326 -29.482 1.00 37.84 258 ARG A O 1
ATOM 2058 N N . ARG A 1 259 ? 17.796 7.112 -29.033 1.00 41.62 259 ARG A N 1
ATOM 2059 C CA . ARG A 1 259 ? 18.604 7.149 -27.799 1.00 41.62 259 ARG A CA 1
ATOM 2060 C C . ARG A 1 259 ? 19.966 7.812 -28.058 1.00 41.62 259 ARG A C 1
ATOM 2062 O O . ARG A 1 259 ? 20.753 7.299 -28.847 1.00 41.62 259 ARG A O 1
ATOM 2069 N N . ARG A 1 260 ? 20.290 8.892 -27.337 1.00 40.78 260 ARG A N 1
ATOM 2070 C CA . ARG A 1 260 ? 21.678 9.365 -27.165 1.00 40.78 260 ARG A CA 1
ATOM 2071 C C . ARG A 1 260 ? 22.233 8.833 -25.844 1.00 40.78 260 ARG A C 1
ATOM 2073 O O . ARG A 1 260 ? 21.628 9.028 -24.790 1.00 40.78 260 ARG A O 1
ATOM 2080 N N . ARG A 1 261 ? 23.387 8.162 -25.907 1.00 44.22 261 ARG A N 1
ATOM 2081 C CA . ARG A 1 261 ? 24.146 7.718 -24.730 1.00 44.22 261 ARG A CA 1
ATOM 2082 C C . ARG A 1 261 ? 24.671 8.953 -23.996 1.00 44.22 261 ARG A C 1
ATOM 2084 O O . ARG A 1 261 ? 25.465 9.704 -24.547 1.00 44.22 261 ARG A O 1
ATOM 2091 N N . THR A 1 262 ? 24.221 9.162 -22.764 1.00 45.75 262 THR A N 1
ATOM 2092 C CA . THR A 1 262 ? 24.833 10.116 -21.828 1.00 45.75 262 THR A CA 1
ATOM 2093 C C . THR A 1 262 ? 25.508 9.311 -20.725 1.00 45.75 262 THR A C 1
ATOM 2095 O O . THR A 1 262 ? 24.899 8.384 -20.188 1.00 45.75 262 THR A O 1
ATOM 2098 N N . ARG A 1 263 ? 26.773 9.621 -20.411 1.00 43.16 263 ARG A N 1
ATOM 2099 C CA . ARG A 1 263 ? 27.454 9.074 -19.228 1.00 43.16 263 ARG A CA 1
ATOM 2100 C C . ARG A 1 263 ? 26.667 9.519 -17.994 1.00 43.16 263 ARG A C 1
ATOM 2102 O O . ARG A 1 263 ? 26.400 10.706 -17.832 1.00 43.16 263 ARG A O 1
ATOM 2109 N N . ARG A 1 264 ? 26.256 8.568 -17.157 1.00 56.62 264 ARG A N 1
ATOM 2110 C CA . ARG A 1 264 ? 25.533 8.826 -15.906 1.00 56.62 264 ARG A CA 1
ATOM 2111 C C . ARG A 1 264 ? 26.295 8.189 -14.758 1.00 56.62 264 ARG A C 1
ATOM 2113 O O . ARG A 1 264 ? 26.839 7.105 -14.913 1.00 56.62 264 ARG A O 1
ATOM 2120 N N . SER A 1 265 ? 26.313 8.878 -13.625 1.00 61.03 265 SER A N 1
ATOM 2121 C CA . SER A 1 265 ? 27.005 8.483 -12.396 1.00 61.03 265 SER A CA 1
ATOM 2122 C C . SER A 1 265 ? 26.250 7.445 -11.547 1.00 61.03 265 SER A C 1
ATOM 2124 O O . SER A 1 265 ? 26.668 7.172 -10.430 1.00 61.03 265 SER A O 1
ATOM 2126 N N . GLY A 1 266 ? 25.163 6.852 -12.054 1.00 73.25 266 GLY A N 1
ATOM 2127 C CA . GLY A 1 266 ? 24.351 5.857 -11.343 1.00 73.25 266 GLY A CA 1
ATOM 2128 C C . GLY A 1 266 ? 23.752 4.819 -12.292 1.00 73.25 266 GLY A C 1
ATOM 2129 O O . GLY A 1 266 ? 23.925 4.927 -13.511 1.00 73.25 266 GLY A O 1
ATOM 2130 N N . TRP A 1 267 ? 23.047 3.829 -11.737 1.00 81.94 267 TRP A N 1
ATOM 2131 C CA . TRP A 1 267 ? 22.442 2.750 -12.518 1.00 81.94 267 TRP A CA 1
ATOM 2132 C C . TRP A 1 267 ? 21.492 3.261 -13.597 1.00 81.94 267 TRP A C 1
ATOM 2134 O O . TRP A 1 267 ? 20.749 4.233 -13.419 1.00 81.94 267 TRP A O 1
ATOM 2144 N N . ARG A 1 268 ? 21.482 2.560 -14.732 1.00 85.94 268 ARG A N 1
ATOM 2145 C CA . ARG A 1 268 ? 20.426 2.729 -15.726 1.00 85.94 268 ARG A CA 1
ATOM 2146 C C . ARG A 1 268 ? 19.214 1.918 -15.291 1.00 85.94 268 ARG A C 1
ATOM 2148 O O . ARG A 1 268 ? 19.298 0.703 -15.187 1.00 85.94 268 ARG A O 1
ATOM 2155 N N . LEU A 1 269 ? 18.092 2.595 -15.0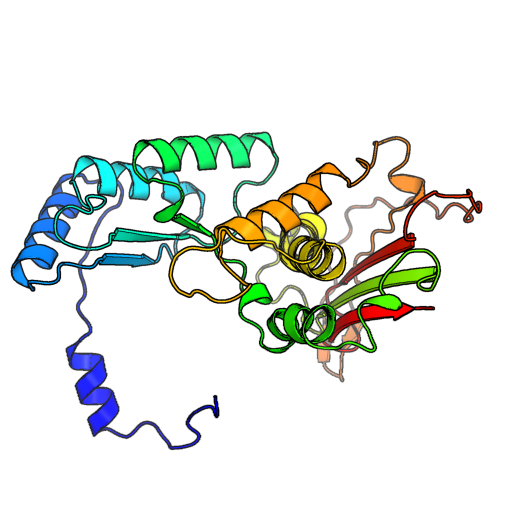73 1.00 90.81 269 LEU A N 1
ATOM 2156 C CA . LEU A 1 269 ? 16.827 1.974 -14.696 1.00 90.81 269 LEU A CA 1
ATOM 2157 C C . LEU A 1 269 ? 15.861 1.967 -15.883 1.00 90.81 269 LEU A C 1
ATOM 2159 O O . LEU A 1 269 ? 15.649 3.005 -16.515 1.00 90.81 269 LEU A O 1
ATOM 2163 N N . THR A 1 270 ? 15.258 0.813 -16.159 1.00 92.88 270 THR A N 1
ATOM 2164 C CA . THR A 1 270 ? 14.142 0.670 -17.102 1.00 92.88 270 THR A CA 1
ATOM 2165 C C . THR A 1 270 ? 12.927 0.132 -16.355 1.00 92.88 270 THR A C 1
ATOM 2167 O O . THR A 1 270 ? 13.006 -0.917 -15.729 1.00 92.88 270 THR A O 1
ATOM 2170 N N . ILE A 1 271 ? 11.802 0.842 -16.424 1.00 93.00 271 ILE A N 1
ATOM 2171 C CA . ILE A 1 271 ? 10.532 0.417 -15.829 1.00 93.00 271 ILE A CA 1
ATOM 2172 C C . ILE A 1 271 ? 9.518 0.186 -16.947 1.00 93.00 271 ILE A C 1
ATOM 2174 O O . ILE A 1 271 ? 9.318 1.060 -17.792 1.00 93.00 271 ILE A O 1
ATOM 2178 N N . GLY A 1 272 ? 8.880 -0.982 -16.936 1.00 91.56 272 GLY A N 1
ATOM 2179 C CA . GLY A 1 272 ? 7.800 -1.346 -17.843 1.00 91.56 272 GLY A CA 1
ATOM 2180 C C . GLY A 1 272 ? 6.576 -1.830 -17.075 1.00 91.56 272 GLY A C 1
ATOM 2181 O O . GLY A 1 272 ? 6.687 -2.683 -16.199 1.00 91.56 272 GLY A O 1
ATOM 2182 N N . ALA A 1 273 ? 5.406 -1.302 -17.425 1.00 91.44 273 ALA A N 1
ATOM 2183 C CA . ALA A 1 273 ? 4.120 -1.776 -16.930 1.00 91.44 273 ALA A CA 1
ATOM 2184 C C . ALA A 1 273 ? 3.143 -1.908 -18.099 1.00 91.44 273 ALA A C 1
ATOM 2186 O O . ALA A 1 273 ? 3.088 -1.016 -18.951 1.00 91.44 273 ALA A O 1
ATOM 2187 N N . GLY A 1 274 ? 2.371 -2.990 -18.151 1.00 88.12 274 GLY A N 1
ATOM 2188 C CA . GLY A 1 274 ? 1.430 -3.208 -19.243 1.00 88.12 274 GLY A CA 1
ATOM 2189 C C . GLY A 1 274 ? 0.305 -4.170 -18.897 1.00 88.12 274 GLY A C 1
ATOM 2190 O O . GLY A 1 274 ? 0.499 -5.131 -18.162 1.00 88.12 274 GLY A O 1
ATOM 2191 N N . ARG A 1 275 ? -0.861 -3.909 -19.488 1.00 86.44 275 ARG A N 1
ATOM 2192 C CA . ARG A 1 275 ? -2.026 -4.801 -19.506 1.00 86.44 275 ARG A CA 1
ATOM 2193 C C . ARG A 1 275 ? -2.202 -5.402 -20.885 1.00 86.44 275 ARG A C 1
ATOM 2195 O O . ARG A 1 275 ? -1.620 -4.902 -21.852 1.00 86.44 275 ARG A O 1
ATOM 2202 N N . ALA A 1 276 ? -3.023 -6.443 -20.975 1.00 85.50 276 ALA A N 1
ATOM 2203 C CA . ALA A 1 276 ? -3.256 -7.165 -22.218 1.00 85.50 276 ALA A CA 1
ATOM 2204 C C . ALA A 1 276 ? -1.937 -7.645 -22.874 1.00 85.50 276 ALA A C 1
ATOM 2206 O O . ALA A 1 276 ? -1.747 -7.575 -24.090 1.00 85.50 276 ALA A O 1
ATOM 2207 N N . CYS A 1 277 ? -0.995 -8.102 -22.048 1.00 85.94 277 CYS A N 1
ATOM 2208 C CA . CYS A 1 277 ? 0.284 -8.660 -22.468 1.00 85.94 277 CYS A CA 1
ATOM 2209 C C . CYS A 1 277 ? 0.178 -10.163 -22.761 1.00 85.94 277 CYS A C 1
ATOM 2211 O O . CYS A 1 277 ? -0.787 -10.828 -22.401 1.00 85.94 277 CYS A O 1
ATOM 2213 N N . ARG A 1 278 ? 1.195 -10.731 -23.422 1.00 84.25 278 ARG A N 1
ATOM 2214 C CA . ARG A 1 278 ? 1.197 -12.163 -23.791 1.00 84.25 278 ARG A CA 1
ATOM 2215 C C . ARG A 1 278 ? 1.191 -13.102 -22.577 1.00 84.25 278 ARG A C 1
ATOM 2217 O O . ARG A 1 278 ? 0.736 -14.238 -22.691 1.00 84.25 278 ARG A O 1
ATOM 2224 N N . SER A 1 279 ? 1.707 -12.637 -21.445 1.00 84.25 279 SER A N 1
ATOM 2225 C CA . SER A 1 279 ? 1.833 -13.394 -20.202 1.00 84.25 279 SER A CA 1
ATOM 2226 C C . SER A 1 279 ? 1.782 -12.461 -18.995 1.00 84.25 279 SER A C 1
ATOM 2228 O O . SER A 1 279 ? 2.269 -11.331 -19.074 1.00 84.25 279 SER A O 1
ATOM 2230 N N . CYS A 1 280 ? 1.256 -12.964 -17.878 1.00 84.94 280 CYS A N 1
ATOM 2231 C CA . CYS A 1 280 ? 1.372 -12.316 -16.578 1.00 84.94 280 CYS A CA 1
ATOM 2232 C C . CYS A 1 280 ? 2.790 -12.510 -16.009 1.00 84.94 280 CYS A C 1
ATOM 2234 O O . CYS A 1 280 ? 3.311 -13.626 -16.016 1.00 84.94 280 CYS A O 1
ATOM 2236 N N . CYS A 1 281 ? 3.437 -11.435 -15.562 1.00 86.50 281 CYS A N 1
ATOM 2237 C CA . CYS A 1 281 ? 4.788 -11.446 -15.006 1.00 86.50 281 CYS A CA 1
ATOM 2238 C C . CYS A 1 281 ? 5.010 -10.229 -14.097 1.00 86.50 281 CYS A C 1
ATOM 2240 O O . CYS A 1 281 ? 4.604 -9.123 -14.435 1.00 86.50 281 CYS A O 1
ATOM 2242 N N . ALA A 1 282 ? 5.713 -10.410 -12.981 1.00 85.44 282 ALA A N 1
ATOM 2243 C CA . ALA A 1 282 ? 6.333 -9.327 -12.225 1.00 85.44 282 ALA A CA 1
ATOM 2244 C C . ALA A 1 282 ? 7.787 -9.726 -11.956 1.00 85.44 282 ALA A C 1
ATOM 2246 O O . ALA A 1 282 ? 8.030 -10.723 -11.277 1.00 85.44 282 ALA A O 1
ATOM 2247 N N . ALA A 1 283 ? 8.742 -8.993 -12.524 1.00 87.69 283 ALA A N 1
ATOM 2248 C CA . ALA A 1 283 ? 10.153 -9.359 -12.497 1.00 87.69 283 ALA A CA 1
ATOM 2249 C C . ALA A 1 283 ? 11.055 -8.148 -12.251 1.00 87.69 283 ALA A C 1
ATOM 2251 O O . ALA A 1 283 ? 10.828 -7.061 -12.788 1.00 87.69 283 ALA A O 1
ATOM 2252 N N . VAL A 1 284 ? 12.111 -8.385 -11.473 1.00 89.56 284 VAL A N 1
ATOM 2253 C CA . VAL A 1 284 ? 13.266 -7.498 -11.332 1.00 89.56 284 VAL A CA 1
ATOM 2254 C C . VAL A 1 284 ? 14.459 -8.215 -11.955 1.00 89.56 284 VAL A C 1
ATOM 2256 O O . VAL A 1 284 ? 14.793 -9.329 -11.559 1.00 89.56 284 VAL A O 1
ATOM 2259 N N . SER A 1 285 ? 15.087 -7.591 -12.944 1.00 91.50 285 SER A N 1
ATOM 2260 C CA . SER A 1 285 ? 16.283 -8.102 -13.610 1.00 91.50 285 SER A CA 1
ATOM 2261 C C . SER A 1 285 ? 17.442 -7.149 -13.360 1.00 91.50 285 SER A C 1
ATOM 2263 O O . SER A 1 285 ? 17.362 -5.969 -13.702 1.00 91.50 285 SER A O 1
ATOM 2265 N N . VAL A 1 286 ? 18.513 -7.663 -12.763 1.00 87.75 286 VAL A N 1
ATOM 2266 C CA . VAL A 1 286 ? 19.764 -6.932 -12.537 1.00 87.75 286 VAL A CA 1
ATOM 2267 C C . VAL A 1 286 ? 20.783 -7.462 -13.534 1.00 87.75 286 VAL A C 1
ATOM 2269 O O . VAL A 1 286 ? 21.144 -8.636 -13.492 1.00 87.75 286 VAL A O 1
ATOM 2272 N N . CYS A 1 287 ? 21.172 -6.618 -14.485 1.00 87.25 287 CYS A N 1
ATOM 2273 C CA . CYS A 1 287 ? 22.047 -6.987 -15.589 1.00 87.25 287 CYS A CA 1
ATOM 2274 C C . CYS A 1 287 ? 23.473 -6.484 -15.321 1.00 87.25 287 CYS A C 1
ATOM 2276 O O . CYS A 1 287 ? 23.617 -5.287 -15.039 1.00 87.25 287 CYS A O 1
ATOM 2278 N N . PRO A 1 288 ? 24.494 -7.354 -15.426 1.00 81.56 288 PRO A N 1
ATOM 2279 C CA . PRO A 1 288 ? 25.891 -6.955 -15.320 1.00 81.56 288 PRO A CA 1
ATOM 2280 C C . PRO A 1 288 ? 26.373 -6.142 -16.525 1.00 81.56 288 PRO A C 1
ATOM 2282 O O . PRO A 1 288 ? 25.742 -6.229 -17.607 1.00 81.56 288 PRO A O 1
#

Secondary structure (DSSP, 8-state):
-----S---HHHHHHHHTT-------TT-HHHHHHHHHHHHHTT---EEEEE-S-GGGHHHHHHHHHHTTTT--SSS-EEEEEPSPS-SSHHHHHHHHHHHHTT--TTTEEE--GGGGSHHHHHHHHHHHS-TTTGGGSSTTT--EEEEEEE-S---TT-HHHHHHHHHIIIIIIIIIHHHHHHHHPPPP----SSS--S--HHHHHHHHHHHHHHSPP--TTTHHHH-------SEEETTEEEPPPPP-----PPPPPPP---SS-EEEEEEESS-SS-EEEEEEE-

pLDDT: mean 84.77, std 14.67, range [33.78, 97.19]

Radius of gyration: 23.03 Å; chains: 1; bounding box: 56×48×59 Å

Sequence (288 aa):
MPTPTSPLEDADWHRFSSLLDYHALDFGNAQDFAALRGKLEALGFQNWLFYCSVPPSVFPVITAQLGANGLNDEEGGYTRIIVEKPFGVNLETARALNTEMHKSFQESQIYRIDHFLGKETVQNILALRFANTIFEPLWNRNYVDNVQITVAEDLGMEGRGAFYEEAGILRDMIQNHIMQLLCLTAMEPPVGPWQGGIHPLEAGALRDEKAKVIRALRPISEEYCPRCTVLGQYSSGQIKGMRVRGISRRRRSRRIPRRRRTRRSGWRLTIGAGRACRSCCAAVSVCP